Protein AF-A0AAN0JVR1-F1 (afdb_monomer)

Foldseek 3Di:
DCCVLVLADPVLVVVLVPFDPDPVRSVVSVVVRSVVSCVVPVCSQLSVLVVLCVDPVRVVVSVVSNVVCCVVPVPFDWDFDWDDPPPPDDDDDDDDPDDPDDPTDGDTDGPVCVVVVVVLVVVVVVVLVVLLVLCQVLQPDLVVLLVQLCVVPVVCVVQSVPDDGSNSVSVSLVVPDDSVDNVSSVSSCVVSVRDD

Organism: Amphimedon queenslandica (NCBI:txid400682)

Radius of gyration: 27.66 Å; Cα contacts (8 Å, |Δi|>4): 158; chains: 1; bounding box: 61×43×73 Å

Solvent-accessible surface area (backbone atoms only — not comparable to full-atom values): 11543 Å² total; per-residue (Å²): 105,55,55,83,69,65,39,40,56,71,72,57,50,53,50,31,70,70,34,62,91,50,70,69,55,28,50,51,52,45,49,53,48,46,50,55,36,25,75,77,35,64,71,34,49,52,53,48,15,56,56,32,44,75,35,84,94,33,28,68,57,11,49,50,52,36,52,54,44,43,77,75,57,68,84,48,64,61,45,71,45,80,50,77,80,80,75,87,64,96,70,96,69,95,74,70,103,80,69,81,77,74,85,65,55,71,48,73,40,54,47,75,50,51,57,54,55,50,50,51,52,54,50,51,53,52,50,52,52,53,50,51,49,30,47,55,69,65,54,68,60,63,69,58,54,51,48,52,50,32,71,75,40,61,81,46,45,68,67,54,68,74,37,88,51,60,67,53,46,45,52,53,54,58,73,72,45,54,99,88,42,50,62,68,60,51,52,52,35,60,77,66,67,48,61,134

pLDDT: mean 83.15, std 16.9, range [34.66, 98.12]

Structure (mmCIF, N/CA/C/O backbone):
data_AF-A0AAN0JVR1-F1
#
_entry.id   AF-A0AAN0JVR1-F1
#
loop_
_atom_site.group_PDB
_atom_site.id
_atom_site.type_symbol
_atom_site.label_atom_id
_atom_site.label_alt_id
_atom_site.label_comp_id
_atom_site.label_asym_id
_atom_site.label_entity_id
_atom_site.label_seq_id
_atom_site.pdbx_PDB_ins_code
_atom_site.Cartn_x
_atom_site.Cartn_y
_atom_site.Cartn_z
_atom_site.occupancy
_atom_site.B_iso_or_equiv
_atom_site.auth_seq_id
_atom_site.auth_comp_id
_atom_site.auth_asym_id
_atom_site.auth_atom_id
_atom_site.pdbx_PDB_model_num
ATOM 1 N N . MET A 1 1 ? 21.928 8.619 -35.017 1.00 77.12 1 MET A N 1
ATOM 2 C CA . MET A 1 1 ? 20.451 8.750 -34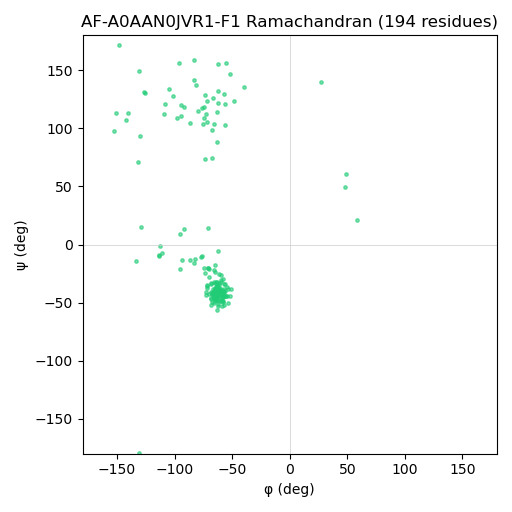.927 1.00 77.12 1 MET A CA 1
ATOM 3 C C . MET A 1 1 ? 19.983 8.933 -33.492 1.00 77.12 1 MET A C 1
ATOM 5 O O . MET A 1 1 ? 19.268 9.887 -33.259 1.00 77.12 1 MET A O 1
ATOM 9 N N . LEU A 1 2 ? 20.442 8.123 -32.531 1.00 81.50 2 LEU A N 1
ATOM 10 C CA . LEU A 1 2 ? 20.063 8.257 -31.112 1.00 81.50 2 LEU A CA 1
ATOM 11 C C . LEU A 1 2 ? 20.305 9.656 -30.520 1.00 81.50 2 LEU A C 1
ATOM 13 O O . LEU A 1 2 ? 19.419 10.202 -29.877 1.00 81.50 2 LEU A O 1
ATOM 17 N N . GLN A 1 3 ? 21.458 10.273 -30.798 1.00 79.62 3 GLN A N 1
ATOM 18 C CA . GLN A 1 3 ? 21.731 11.657 -30.382 1.00 79.62 3 GLN A CA 1
ATOM 19 C C . GLN A 1 3 ? 20.818 12.674 -31.088 1.00 79.62 3 GLN A C 1
ATOM 21 O O . GLN A 1 3 ? 20.311 13.603 -30.468 1.00 79.62 3 GLN A O 1
ATOM 26 N N . ARG A 1 4 ? 20.589 12.485 -32.395 1.00 79.94 4 ARG A N 1
ATOM 27 C CA . ARG A 1 4 ? 19.751 13.369 -33.224 1.00 79.94 4 ARG A CA 1
ATOM 28 C C . ARG A 1 4 ? 18.293 13.375 -32.764 1.00 79.94 4 ARG A C 1
ATOM 30 O O . ARG A 1 4 ? 17.644 14.404 -32.838 1.00 79.94 4 ARG A O 1
ATOM 37 N N . GLU A 1 5 ? 17.818 12.233 -32.289 1.00 80.31 5 GLU A N 1
ATOM 38 C CA . GLU A 1 5 ? 16.461 12.022 -31.775 1.00 80.31 5 GLU A CA 1
ATOM 39 C C . GLU A 1 5 ? 16.400 12.257 -30.251 1.00 80.31 5 GLU A C 1
ATOM 41 O O . GLU A 1 5 ? 15.441 11.875 -29.594 1.00 80.31 5 GLU A O 1
ATOM 46 N N . SER A 1 6 ? 17.447 12.858 -29.668 1.00 79.38 6 SER A N 1
ATOM 47 C CA . SER A 1 6 ? 17.539 13.222 -28.247 1.00 79.38 6 SER A CA 1
ATOM 48 C C . SER A 1 6 ? 17.398 12.063 -27.246 1.00 79.38 6 SER A C 1
ATOM 50 O O . SER A 1 6 ? 17.132 12.309 -26.074 1.00 79.38 6 SER A O 1
ATOM 52 N N . VAL A 1 7 ? 17.633 10.814 -27.671 1.00 77.38 7 VAL A N 1
ATOM 53 C CA . VAL A 1 7 ? 17.673 9.638 -26.778 1.00 77.38 7 VAL A CA 1
ATOM 54 C C . VAL A 1 7 ? 18.934 9.656 -25.911 1.00 77.38 7 VAL A C 1
ATOM 56 O O . VAL A 1 7 ? 18.890 9.269 -24.755 1.00 77.38 7 VAL A O 1
ATOM 59 N N . ILE A 1 8 ? 20.062 10.134 -26.446 1.00 82.69 8 ILE A N 1
ATOM 60 C CA . ILE A 1 8 ? 21.325 10.298 -25.706 1.00 82.69 8 ILE A CA 1
ATOM 61 C C . ILE A 1 8 ? 21.900 11.701 -25.939 1.00 82.69 8 ILE A C 1
ATOM 63 O O . ILE A 1 8 ? 21.708 12.290 -27.005 1.00 82.69 8 ILE A O 1
ATOM 67 N N . ARG A 1 9 ? 22.624 12.254 -24.958 1.00 80.25 9 ARG A N 1
ATOM 68 C CA . ARG A 1 9 ? 23.269 13.578 -25.073 1.00 80.25 9 ARG A CA 1
ATOM 69 C C . ARG A 1 9 ? 24.620 13.492 -25.791 1.00 80.25 9 ARG A C 1
ATOM 71 O O . ARG A 1 9 ? 25.263 12.449 -25.803 1.00 80.25 9 ARG A O 1
ATOM 78 N N . GLY A 1 10 ? 25.091 14.612 -26.345 1.00 75.31 10 GLY A N 1
ATOM 79 C CA . GLY A 1 10 ? 26.371 14.658 -27.072 1.00 75.31 10 GLY A CA 1
ATOM 80 C C . GLY A 1 10 ? 27.596 14.295 -26.230 1.00 75.31 10 GLY A C 1
ATOM 81 O O . GLY A 1 10 ? 28.500 13.637 -26.728 1.00 75.31 10 GLY A O 1
ATOM 82 N N . GLN A 1 11 ? 27.591 14.627 -24.938 1.00 74.12 11 GLN A N 1
ATOM 83 C CA . GLN A 1 11 ? 28.660 14.244 -24.011 1.00 74.12 11 GLN A CA 1
ATOM 84 C C . GLN A 1 11 ? 28.778 12.719 -23.852 1.00 74.12 11 GLN A C 1
ATOM 86 O O . GLN A 1 11 ? 29.876 12.186 -23.776 1.00 74.12 11 GLN A O 1
ATOM 91 N N . VAL A 1 12 ? 27.644 12.015 -23.878 1.00 75.94 12 VAL A N 1
ATOM 92 C CA . VAL A 1 12 ? 27.581 10.553 -23.783 1.00 75.94 12 VAL A CA 1
ATOM 93 C C . VAL A 1 12 ? 28.088 9.893 -25.065 1.00 75.94 12 VAL A C 1
ATOM 95 O O . VAL A 1 12 ? 28.748 8.860 -25.008 1.00 75.94 12 VAL A O 1
ATOM 98 N N . LEU A 1 13 ? 27.841 10.513 -26.223 1.00 76.44 13 LEU A N 1
ATOM 99 C CA . LEU A 1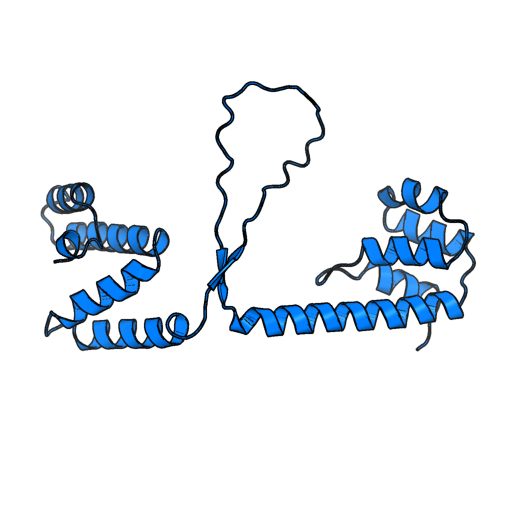 13 ? 28.403 10.049 -27.489 1.00 76.44 13 LEU A CA 1
ATOM 100 C C . LEU A 1 13 ? 29.937 10.130 -27.481 1.00 76.44 13 LEU A C 1
ATOM 102 O O . LEU A 1 13 ? 30.589 9.160 -27.853 1.00 76.44 13 LEU A O 1
ATOM 106 N N . ALA A 1 14 ? 30.503 11.227 -26.968 1.00 77.94 14 ALA A N 1
ATOM 107 C CA . ALA A 1 14 ? 31.951 11.366 -26.810 1.00 77.94 14 ALA A CA 1
ATOM 108 C C . ALA A 1 14 ? 32.536 10.303 -25.859 1.00 77.94 14 ALA A C 1
ATOM 110 O O . ALA A 1 14 ? 33.605 9.760 -26.126 1.00 77.94 14 ALA A O 1
ATOM 111 N N . SER A 1 15 ? 31.816 9.941 -24.788 1.00 77.19 15 SER A N 1
ATOM 112 C CA . SER A 1 15 ? 32.212 8.843 -23.893 1.00 77.19 15 SER A CA 1
ATOM 113 C C . SER A 1 15 ? 32.220 7.481 -24.593 1.00 77.19 15 SER A C 1
ATOM 115 O O . SER A 1 15 ? 33.162 6.717 -24.401 1.00 77.19 15 SER A O 1
ATOM 117 N N . VAL A 1 16 ? 31.225 7.195 -25.442 1.00 78.38 16 VAL A N 1
ATOM 118 C CA . VAL A 1 16 ? 31.178 5.965 -26.256 1.00 78.38 16 VAL A CA 1
ATOM 119 C C . VAL A 1 16 ? 32.331 5.923 -27.265 1.00 78.38 16 VAL A C 1
ATOM 121 O O . VAL A 1 16 ? 32.965 4.885 -27.417 1.00 78.38 16 VAL A O 1
ATOM 124 N N . GLU A 1 17 ? 32.634 7.043 -27.925 1.00 78.44 17 GLU A N 1
ATOM 125 C CA . GLU A 1 17 ? 33.732 7.147 -28.901 1.00 78.44 17 GLU A CA 1
ATOM 126 C C . GLU A 1 17 ? 35.117 7.032 -28.245 1.00 78.44 17 GLU A C 1
ATOM 128 O O . GLU A 1 17 ? 36.032 6.462 -28.837 1.00 78.44 17 GLU A O 1
ATOM 133 N N . SER A 1 18 ? 35.257 7.530 -27.011 1.00 78.75 18 SER A N 1
ATOM 134 C CA . SER A 1 18 ? 36.487 7.446 -26.208 1.00 78.75 18 SER A CA 1
ATOM 135 C C . SER A 1 18 ? 36.676 6.114 -25.476 1.00 78.75 18 SER A C 1
ATOM 137 O O . SER A 1 18 ? 37.760 5.849 -24.953 1.00 78.75 18 SER A O 1
ATOM 139 N N . ALA A 1 19 ? 35.634 5.276 -25.414 1.00 76.75 19 ALA A N 1
ATOM 140 C CA . ALA A 1 19 ? 35.748 3.935 -24.863 1.00 76.75 19 ALA A CA 1
ATOM 141 C C . ALA A 1 19 ? 36.729 3.111 -25.710 1.00 76.75 19 ALA A C 1
ATOM 143 O O . ALA A 1 19 ? 36.943 3.396 -26.889 1.00 76.75 19 ALA A O 1
ATOM 144 N N . SER A 1 20 ? 37.327 2.083 -25.095 1.00 74.31 20 SER A N 1
ATOM 145 C CA . SER A 1 20 ? 38.280 1.179 -25.752 1.00 74.31 20 SER A CA 1
ATOM 146 C C . SER A 1 20 ? 37.849 0.852 -27.193 1.00 74.31 20 SER A C 1
ATOM 148 O O . SER A 1 20 ? 36.672 0.545 -27.403 1.00 74.31 20 SER A O 1
ATOM 150 N N . PRO A 1 21 ? 38.768 0.866 -28.182 1.00 74.12 21 PRO A N 1
ATOM 151 C CA . PRO A 1 21 ? 38.439 0.723 -29.607 1.00 74.12 21 PRO A CA 1
ATOM 152 C C . PRO A 1 21 ? 37.790 -0.625 -29.959 1.00 74.12 21 PRO A C 1
ATOM 154 O O . PRO A 1 21 ? 37.369 -0.853 -31.092 1.00 74.12 21 PRO A O 1
ATOM 157 N N . SER A 1 22 ? 37.702 -1.542 -28.996 1.00 80.50 22 SER A N 1
ATOM 158 C CA . SER A 1 22 ? 36.931 -2.766 -29.120 1.00 80.50 22 SER A CA 1
ATOM 159 C C . SER A 1 22 ? 35.425 -2.473 -29.192 1.00 80.50 22 SER A C 1
ATOM 161 O O . SER A 1 22 ? 34.835 -1.906 -28.270 1.00 80.50 22 SER A O 1
ATOM 163 N N . VAL A 1 23 ? 34.783 -2.985 -30.240 1.00 77.75 23 VAL A N 1
ATOM 164 C CA . VAL A 1 23 ? 33.328 -2.905 -30.447 1.00 77.75 23 VAL A CA 1
ATOM 165 C C . VAL A 1 23 ? 32.490 -3.375 -29.237 1.00 77.75 23 VAL A C 1
ATOM 167 O O . VAL A 1 23 ? 31.470 -2.741 -28.969 1.00 77.75 23 VAL A O 1
ATOM 170 N N . PRO A 1 24 ? 32.858 -4.433 -28.479 1.00 83.56 24 PRO A N 1
ATOM 171 C CA . PRO A 1 24 ? 32.100 -4.850 -27.294 1.00 83.56 24 PRO A CA 1
ATOM 172 C C . PRO A 1 24 ? 31.999 -3.763 -26.214 1.00 83.56 24 PRO A C 1
ATOM 174 O O . PRO A 1 24 ? 30.893 -3.424 -25.804 1.00 83.56 24 PRO A O 1
ATOM 177 N N . ASN A 1 25 ? 33.120 -3.138 -25.845 1.00 79.94 25 ASN A N 1
ATOM 178 C CA . ASN A 1 25 ? 33.142 -2.098 -24.810 1.00 79.94 25 ASN A CA 1
ATOM 179 C C . ASN A 1 25 ? 32.320 -0.864 -25.215 1.00 79.94 25 ASN A C 1
ATOM 181 O O . ASN A 1 25 ? 31.578 -0.313 -24.407 1.00 79.94 25 ASN A O 1
ATOM 185 N N . GLN A 1 26 ? 32.379 -0.457 -26.487 1.00 83.94 26 GLN A N 1
ATOM 186 C CA . GLN A 1 26 ? 31.561 0.654 -26.989 1.00 83.94 26 GLN A CA 1
ATOM 187 C C . GLN A 1 26 ? 30.056 0.341 -26.928 1.00 83.94 26 GLN A C 1
ATOM 189 O O . GLN A 1 26 ? 29.251 1.223 -26.622 1.00 83.94 26 GLN A O 1
ATOM 194 N N . ARG A 1 27 ? 29.660 -0.914 -27.191 1.00 86.31 27 ARG A N 1
ATOM 195 C CA . ARG A 1 27 ? 28.258 -1.355 -27.091 1.00 86.31 27 ARG A CA 1
ATOM 196 C C . ARG A 1 27 ? 27.751 -1.335 -25.655 1.00 86.31 27 ARG A C 1
ATOM 198 O O . ARG A 1 27 ? 26.625 -0.900 -25.440 1.00 86.31 27 ARG A O 1
ATOM 205 N N . GLU A 1 28 ? 28.562 -1.779 -24.701 1.00 87.31 28 GLU A N 1
ATOM 206 C CA . GLU A 1 28 ? 28.200 -1.768 -23.280 1.00 87.31 28 GLU A CA 1
ATOM 207 C C . GLU A 1 28 ? 27.994 -0.341 -22.766 1.00 87.31 28 GLU A C 1
ATOM 209 O O . GLU A 1 28 ? 26.948 -0.043 -22.188 1.00 87.31 28 GLU A O 1
ATOM 214 N N . VAL A 1 29 ? 28.932 0.567 -23.063 1.00 87.56 29 VAL A N 1
ATOM 215 C CA . VAL A 1 29 ? 28.821 1.985 -22.678 1.00 87.56 29 VAL A CA 1
ATOM 216 C C . VAL A 1 29 ? 27.583 2.630 -23.308 1.00 87.56 29 VAL A C 1
ATOM 218 O O . VAL A 1 29 ? 26.856 3.364 -22.639 1.00 87.56 29 VAL A O 1
ATOM 221 N N . LEU A 1 30 ? 27.296 2.326 -24.578 1.00 88.94 30 LEU A N 1
ATOM 222 C CA . LEU A 1 30 ? 26.108 2.838 -25.261 1.00 88.94 30 LEU A CA 1
ATOM 223 C C . LEU A 1 30 ? 24.805 2.279 -24.669 1.00 88.94 30 LEU A C 1
ATOM 225 O O . LEU A 1 30 ? 23.836 3.023 -24.532 1.00 88.94 30 LEU A O 1
ATOM 229 N N . LEU A 1 31 ? 24.760 0.992 -24.319 1.00 89.38 31 LEU A N 1
ATOM 230 C CA . LEU A 1 31 ? 23.575 0.379 -23.719 1.00 89.38 31 LEU A CA 1
ATOM 231 C C . LEU A 1 31 ? 23.292 0.965 -22.333 1.00 89.38 31 LEU A C 1
ATOM 233 O O . LEU A 1 31 ? 22.156 1.352 -22.068 1.00 89.38 31 LEU A O 1
ATOM 237 N N . ALA A 1 32 ? 24.318 1.103 -21.490 1.00 88.88 32 ALA A N 1
ATOM 238 C CA . ALA A 1 32 ? 24.192 1.730 -20.175 1.00 88.88 32 ALA A CA 1
ATOM 239 C C . ALA A 1 32 ? 23.663 3.168 -20.287 1.00 88.88 32 ALA A C 1
ATOM 241 O O . ALA A 1 32 ? 22.735 3.559 -19.585 1.00 88.88 32 ALA A O 1
ATOM 242 N N . ALA A 1 33 ? 24.190 3.935 -21.241 1.00 89.06 33 ALA A N 1
ATOM 243 C CA . ALA A 1 33 ? 23.715 5.279 -21.541 1.00 89.06 33 ALA A CA 1
ATOM 244 C C . ALA A 1 33 ? 22.235 5.339 -21.951 1.00 89.06 33 ALA A C 1
ATOM 246 O O . ALA A 1 33 ? 21.512 6.244 -21.533 1.00 89.06 33 ALA A O 1
ATOM 247 N N . ILE A 1 34 ? 21.790 4.398 -22.788 1.00 89.44 34 ILE A N 1
ATOM 248 C CA . ILE A 1 34 ? 20.390 4.308 -23.218 1.00 89.44 34 ILE A CA 1
ATOM 249 C C . ILE A 1 34 ? 19.490 3.966 -22.025 1.00 89.44 34 ILE A C 1
ATOM 251 O O . ILE A 1 34 ? 18.439 4.586 -21.881 1.00 89.44 34 ILE A O 1
ATOM 255 N N . ILE A 1 35 ? 19.911 3.037 -21.160 1.00 87.62 35 ILE A N 1
ATOM 256 C CA . ILE A 1 35 ? 19.176 2.665 -19.941 1.00 87.62 35 ILE A CA 1
ATOM 257 C C . ILE A 1 35 ? 18.987 3.891 -19.046 1.00 87.62 35 ILE A C 1
ATOM 259 O O . ILE A 1 35 ? 17.848 4.256 -18.767 1.00 87.62 35 ILE A O 1
ATOM 263 N N . VAL A 1 36 ? 20.070 4.602 -18.715 1.00 87.56 36 VAL A N 1
ATOM 264 C CA . VAL A 1 36 ? 20.016 5.814 -17.877 1.00 87.56 36 VAL A CA 1
ATOM 265 C C . VAL A 1 36 ? 19.082 6.876 -18.471 1.00 87.56 36 VAL A C 1
ATOM 267 O O . VAL A 1 36 ? 18.311 7.521 -17.756 1.00 87.56 36 VAL A O 1
ATOM 270 N N . ALA A 1 37 ? 19.115 7.067 -19.794 1.00 86.81 37 ALA A N 1
ATOM 271 C CA . ALA A 1 37 ? 18.250 8.038 -20.463 1.00 86.81 37 ALA A CA 1
ATOM 272 C C . ALA A 1 37 ? 16.761 7.650 -20.440 1.00 86.81 37 ALA A C 1
ATOM 274 O O . ALA A 1 37 ? 15.899 8.531 -20.374 1.00 86.81 37 ALA A O 1
ATOM 275 N N . ILE A 1 38 ? 16.456 6.350 -20.497 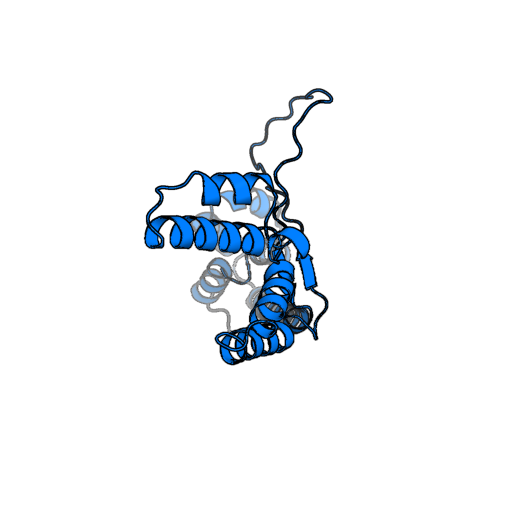1.00 87.12 38 ILE A N 1
ATOM 276 C CA . ILE A 1 38 ? 15.091 5.823 -20.387 1.00 87.12 38 ILE A CA 1
ATOM 277 C C . ILE A 1 38 ? 14.591 5.922 -18.945 1.00 87.12 38 ILE A C 1
ATOM 279 O O . ILE A 1 38 ? 13.468 6.370 -18.738 1.00 87.12 38 ILE A O 1
ATOM 283 N N . GLU A 1 39 ? 15.421 5.573 -17.961 1.00 82.12 39 GLU A N 1
ATOM 284 C CA . GLU A 1 39 ? 15.096 5.716 -16.535 1.00 82.12 39 GLU A CA 1
ATOM 285 C C . GLU A 1 39 ? 14.789 7.174 -16.178 1.00 82.12 39 GLU A C 1
ATOM 287 O O . GLU A 1 39 ? 13.796 7.455 -15.514 1.00 82.12 39 GLU A O 1
ATOM 292 N N . SER A 1 40 ? 15.580 8.120 -16.696 1.00 82.25 40 SER A N 1
ATOM 293 C CA . SER A 1 40 ? 15.353 9.553 -16.454 1.00 82.25 40 SER A CA 1
ATOM 294 C C . SER A 1 40 ? 14.108 10.100 -17.161 1.00 82.25 40 SER A C 1
ATOM 296 O O . SER A 1 40 ? 13.541 11.109 -16.749 1.00 82.25 40 SER A O 1
ATOM 298 N N . LYS A 1 41 ? 13.720 9.503 -18.293 1.00 83.00 41 LYS A N 1
ATOM 299 C CA . LYS A 1 41 ? 12.577 9.940 -19.098 1.00 83.00 41 LYS A CA 1
ATOM 300 C C . LYS A 1 41 ? 12.014 8.752 -19.862 1.00 83.00 41 LYS A C 1
ATOM 302 O O . LYS A 1 41 ? 12.477 8.434 -20.958 1.00 83.00 41 LYS A O 1
ATOM 307 N N . TYR A 1 42 ? 10.958 8.149 -19.325 1.00 83.44 42 TYR A N 1
ATOM 308 C CA . TYR A 1 42 ? 10.381 6.921 -19.879 1.00 83.44 42 TYR A CA 1
ATOM 309 C C . TYR A 1 42 ? 9.926 7.057 -21.345 1.00 83.44 42 TYR A C 1
ATOM 311 O O . TYR A 1 42 ? 10.005 6.095 -22.104 1.00 83.44 42 TYR A O 1
ATOM 319 N N . SER A 1 43 ? 9.518 8.252 -21.800 1.00 84.56 43 SER A N 1
ATOM 320 C CA . SER A 1 43 ? 9.174 8.503 -23.214 1.00 84.56 43 SER A CA 1
ATOM 321 C C . SER A 1 43 ? 10.353 8.366 -24.182 1.00 84.56 43 SER A C 1
ATOM 323 O O . SER A 1 43 ? 10.145 8.129 -25.373 1.00 84.56 43 SER A O 1
ATOM 325 N N . SER A 1 44 ? 11.594 8.396 -23.689 1.00 89.31 44 SER A N 1
ATOM 326 C CA . SER A 1 44 ? 12.782 8.068 -24.483 1.00 89.31 44 SER A CA 1
ATOM 327 C C . SER A 1 44 ? 12.762 6.624 -24.996 1.00 89.31 44 SER A C 1
ATOM 329 O O . SER A 1 44 ? 13.352 6.359 -26.043 1.00 89.31 44 SER A O 1
ATOM 331 N N . LEU A 1 45 ? 12.059 5.700 -24.322 1.00 91.56 45 LEU A N 1
ATOM 332 C CA . LEU A 1 45 ? 11.905 4.314 -24.778 1.00 91.56 45 LEU A CA 1
ATOM 333 C C . LEU A 1 45 ? 11.111 4.234 -26.089 1.00 91.56 45 LEU A C 1
ATOM 335 O O . LEU A 1 45 ? 11.490 3.486 -26.990 1.00 91.56 45 LEU A O 1
ATOM 339 N N . GLN A 1 46 ? 10.064 5.051 -26.238 1.00 89.94 46 GLN A N 1
ATOM 340 C CA . GLN A 1 46 ? 9.280 5.121 -27.474 1.00 89.94 46 GLN A CA 1
ATOM 341 C C . GLN A 1 46 ? 10.118 5.682 -28.629 1.00 89.94 46 GLN A C 1
ATOM 343 O O . GLN A 1 46 ? 10.139 5.125 -29.730 1.00 89.94 46 GLN A O 1
ATOM 348 N N . THR A 1 47 ? 10.878 6.749 -28.367 1.00 91.12 47 THR A N 1
ATOM 349 C CA . THR A 1 47 ? 11.805 7.320 -29.351 1.00 91.12 47 THR A CA 1
ATOM 350 C C . THR A 1 47 ? 12.893 6.318 -29.736 1.00 91.12 47 THR A C 1
ATOM 352 O O . THR A 1 47 ? 13.203 6.165 -30.918 1.00 91.12 47 THR A O 1
ATOM 355 N N . PHE A 1 48 ? 13.437 5.577 -28.768 1.00 93.44 48 PHE A N 1
ATOM 356 C CA . PHE A 1 48 ? 14.404 4.511 -29.017 1.00 93.44 48 PHE A CA 1
ATOM 357 C C . PHE A 1 48 ? 13.819 3.405 -29.905 1.00 93.44 48 PHE A C 1
ATOM 359 O O . PHE A 1 48 ? 14.447 3.019 -30.893 1.00 93.44 48 PHE A O 1
ATOM 366 N N . ALA A 1 49 ? 12.595 2.955 -29.621 1.00 93.88 49 ALA A N 1
ATOM 367 C CA . ALA A 1 49 ? 11.885 1.970 -30.434 1.00 93.88 49 ALA A CA 1
ATOM 368 C C . ALA A 1 49 ? 11.687 2.452 -31.882 1.00 93.88 49 ALA A C 1
ATOM 370 O O . ALA A 1 49 ? 12.002 1.726 -32.826 1.00 93.88 49 ALA A O 1
ATOM 371 N N . SER A 1 50 ? 11.274 3.712 -32.061 1.00 92.38 50 SER A N 1
ATOM 372 C CA . SER A 1 50 ? 11.150 4.353 -33.378 1.00 92.38 50 SER A CA 1
ATOM 373 C C . SER A 1 50 ? 12.485 4.396 -34.129 1.00 92.38 50 SER A C 1
ATOM 375 O O . SER A 1 50 ? 12.542 4.105 -35.325 1.00 92.38 50 SER A O 1
ATOM 377 N N . VAL A 1 51 ? 13.592 4.682 -33.434 1.00 93.81 51 VAL A N 1
ATOM 378 C CA . VAL A 1 51 ? 14.935 4.619 -34.029 1.00 93.81 51 VAL A CA 1
ATOM 379 C C . VAL A 1 51 ? 15.281 3.199 -34.464 1.00 93.81 51 VAL A C 1
ATOM 381 O O . VAL A 1 51 ? 15.761 3.032 -35.584 1.00 93.81 51 VAL A O 1
ATOM 384 N N . LEU A 1 52 ? 15.020 2.178 -33.640 1.00 94.50 52 LEU A N 1
ATOM 385 C CA . LEU A 1 52 ? 15.265 0.776 -34.003 1.00 94.50 52 LEU A CA 1
ATOM 386 C C . LEU A 1 52 ? 14.473 0.356 -35.248 1.00 94.50 52 LEU A C 1
ATOM 388 O O . LEU A 1 52 ? 15.026 -0.326 -36.110 1.00 94.50 52 LEU A O 1
ATOM 392 N N . CYS A 1 53 ? 13.228 0.820 -35.390 1.00 93.94 53 CYS A N 1
ATOM 393 C CA . CYS A 1 53 ? 12.393 0.562 -36.567 1.00 93.94 53 CYS A CA 1
ATOM 394 C C . CYS A 1 53 ? 12.998 1.081 -37.880 1.00 93.94 53 CYS A C 1
ATOM 396 O O . CYS A 1 53 ? 12.729 0.516 -38.939 1.00 93.94 53 CYS A O 1
ATOM 398 N N . LYS A 1 54 ? 13.851 2.113 -37.830 1.00 93.44 54 LYS A N 1
ATOM 399 C CA . LYS A 1 54 ? 14.527 2.671 -39.015 1.00 93.44 54 LYS A CA 1
ATOM 400 C C . LYS A 1 54 ? 15.691 1.798 -39.514 1.00 93.44 54 LYS A C 1
ATOM 402 O O . LYS A 1 54 ? 16.193 2.039 -40.609 1.00 93.44 54 LYS A O 1
ATOM 407 N N . PHE A 1 55 ? 16.110 0.779 -38.756 1.00 91.88 55 PHE A N 1
ATOM 408 C CA . PHE A 1 55 ? 17.161 -0.164 -39.152 1.00 91.88 55 PHE A CA 1
ATOM 409 C C . PHE A 1 55 ? 16.564 -1.537 -39.475 1.00 91.88 55 PHE A C 1
ATOM 411 O O . PHE A 1 55 ? 15.995 -2.195 -38.608 1.00 91.88 55 PHE A O 1
ATOM 418 N N . THR A 1 56 ? 16.758 -2.025 -40.704 1.00 91.12 56 THR A N 1
ATOM 419 C CA . THR A 1 56 ? 16.152 -3.277 -41.203 1.00 91.12 56 THR A CA 1
ATOM 420 C C . THR A 1 56 ? 16.438 -4.494 -40.316 1.00 91.12 56 THR A C 1
ATOM 422 O O . THR A 1 56 ? 15.554 -5.319 -40.109 1.00 91.12 56 THR A O 1
ATOM 425 N N . GLY A 1 57 ? 17.640 -4.589 -39.737 1.00 93.62 57 GLY A N 1
ATOM 426 C CA . GLY A 1 57 ? 18.002 -5.677 -38.817 1.00 93.62 57 GLY A CA 1
ATOM 427 C C . GLY A 1 57 ? 17.296 -5.618 -37.457 1.00 93.62 57 GLY A C 1
ATOM 428 O O . GLY A 1 57 ? 17.162 -6.641 -36.794 1.00 93.62 57 GLY A O 1
ATOM 429 N N . ASN A 1 58 ? 16.797 -4.444 -37.065 1.00 93.25 58 ASN A N 1
ATOM 430 C CA . ASN A 1 58 ? 16.211 -4.190 -35.749 1.00 93.25 58 ASN A CA 1
ATOM 431 C C . ASN A 1 58 ? 14.705 -3.913 -35.804 1.00 93.25 58 ASN A C 1
ATOM 433 O O . ASN A 1 58 ? 14.084 -3.750 -34.756 1.00 93.25 58 ASN A O 1
ATOM 437 N N . VAL A 1 59 ? 14.098 -3.895 -36.995 1.00 94.44 59 VAL A N 1
ATOM 438 C CA . VAL A 1 59 ? 12.692 -3.511 -37.180 1.00 94.44 59 VAL A CA 1
ATOM 439 C C . VAL A 1 59 ? 11.731 -4.340 -36.331 1.00 94.44 59 VAL A C 1
ATOM 441 O O . VAL A 1 59 ? 10.816 -3.791 -35.722 1.00 94.44 59 VAL A O 1
ATOM 444 N N . LYS A 1 60 ? 11.973 -5.653 -36.212 1.00 96.25 60 LYS A N 1
ATOM 445 C CA . LYS A 1 60 ? 11.156 -6.542 -35.373 1.00 96.25 60 LYS A CA 1
ATOM 446 C C . LYS A 1 60 ? 11.252 -6.159 -33.896 1.00 96.25 60 LYS A C 1
ATOM 448 O O . LYS A 1 60 ? 10.223 -6.074 -33.236 1.00 96.25 60 LYS A O 1
ATOM 453 N N . LEU A 1 61 ? 12.464 -5.894 -33.405 1.00 95.56 61 LEU A N 1
ATOM 454 C CA . LEU A 1 61 ? 12.702 -5.492 -32.019 1.00 95.56 61 LEU A CA 1
ATOM 455 C C . LEU A 1 61 ? 12.066 -4.129 -31.725 1.00 95.56 61 LEU A C 1
ATOM 457 O O . LEU A 1 61 ? 11.320 -4.008 -30.760 1.00 95.56 61 LEU A O 1
ATOM 461 N N . GLY A 1 62 ? 12.292 -3.138 -32.593 1.00 95.38 62 GLY A N 1
ATOM 462 C CA . GLY A 1 62 ? 11.672 -1.818 -32.473 1.00 95.38 62 GLY A CA 1
ATOM 463 C C . GLY A 1 62 ? 10.144 -1.897 -32.453 1.00 95.38 62 GLY A C 1
ATOM 464 O O . GLY A 1 62 ? 9.518 -1.316 -31.576 1.00 95.38 62 GLY A O 1
ATOM 465 N N . THR A 1 63 ? 9.546 -2.701 -33.340 1.00 95.12 63 THR A N 1
ATOM 466 C CA . THR A 1 63 ? 8.083 -2.883 -33.403 1.00 95.12 63 THR A CA 1
ATOM 467 C C . THR A 1 63 ? 7.535 -3.538 -32.136 1.00 95.12 63 THR A C 1
ATOM 469 O O . THR A 1 63 ? 6.450 -3.184 -31.680 1.00 95.12 63 THR A O 1
ATOM 472 N N . VAL A 1 64 ? 8.258 -4.510 -31.565 1.00 96.88 64 VAL A N 1
ATOM 473 C CA . VAL A 1 64 ? 7.850 -5.155 -30.309 1.00 96.88 64 VAL A CA 1
ATOM 474 C C . VAL A 1 64 ? 7.888 -4.165 -29.153 1.00 96.88 64 VAL A C 1
ATOM 476 O O . VAL A 1 64 ? 6.871 -3.996 -28.490 1.00 96.88 64 VAL A O 1
ATOM 479 N N . ILE A 1 65 ? 9.002 -3.448 -28.984 1.00 93.62 65 ILE A N 1
ATOM 480 C CA . ILE A 1 65 ? 9.140 -2.438 -27.927 1.00 93.62 65 ILE A CA 1
ATOM 481 C C . ILE A 1 65 ? 8.072 -1.350 -28.077 1.00 93.62 65 ILE A C 1
ATOM 483 O O . ILE A 1 65 ? 7.476 -0.948 -27.086 1.00 93.62 65 ILE A O 1
ATOM 487 N N . GLN A 1 66 ? 7.804 -0.889 -29.302 1.00 91.31 66 GLN A N 1
ATOM 488 C CA . GLN A 1 66 ? 6.807 0.149 -29.551 1.00 91.31 66 GLN A CA 1
ATOM 489 C C . GLN A 1 66 ? 5.392 -0.313 -29.193 1.00 91.31 66 GLN A C 1
ATOM 491 O O . GLN A 1 66 ? 4.690 0.400 -28.489 1.00 91.31 66 GLN A O 1
ATOM 496 N N . ARG A 1 67 ? 4.991 -1.526 -29.595 1.00 91.69 67 ARG A N 1
ATOM 497 C CA . ARG A 1 67 ? 3.679 -2.084 -29.233 1.00 91.69 67 ARG A CA 1
ATOM 498 C C . ARG A 1 67 ? 3.513 -2.215 -27.723 1.00 91.69 67 ARG A C 1
ATOM 500 O O . ARG A 1 67 ? 2.452 -1.886 -27.195 1.00 91.69 67 ARG A O 1
ATOM 507 N N . ASP A 1 68 ? 4.540 -2.721 -27.047 1.00 90.06 68 ASP A N 1
ATOM 508 C CA . ASP A 1 68 ? 4.501 -2.928 -25.603 1.00 90.06 68 ASP A CA 1
ATOM 509 C C . ASP A 1 68 ? 4.468 -1.579 -24.883 1.00 90.06 68 ASP A C 1
ATOM 511 O O . ASP A 1 68 ? 3.672 -1.396 -23.966 1.00 90.06 68 ASP A O 1
ATOM 515 N N . TYR A 1 69 ? 5.251 -0.603 -25.352 1.00 87.62 69 TYR A N 1
ATOM 516 C CA . TYR A 1 69 ? 5.178 0.769 -24.867 1.00 87.62 69 TYR A CA 1
ATOM 517 C C . TYR A 1 69 ? 3.767 1.335 -25.042 1.00 87.62 69 TYR A C 1
ATOM 519 O O . TYR A 1 69 ? 3.164 1.788 -24.076 1.00 87.62 69 TYR A O 1
ATOM 527 N N . ASP A 1 70 ? 3.190 1.250 -26.238 1.00 85.25 70 ASP A N 1
ATOM 528 C CA . ASP A 1 70 ? 1.886 1.852 -26.504 1.00 85.25 70 ASP A CA 1
ATOM 529 C C . ASP A 1 70 ? 0.769 1.176 -25.683 1.00 85.25 70 ASP A C 1
ATOM 531 O O . ASP A 1 70 ? -0.085 1.845 -25.102 1.00 85.25 70 ASP A O 1
ATOM 535 N N . THR A 1 71 ? 0.830 -0.149 -25.519 1.00 82.62 71 THR A N 1
ATOM 536 C CA . THR A 1 71 ? -0.095 -0.909 -24.655 1.00 82.62 71 THR A CA 1
ATOM 537 C C . THR A 1 71 ? -0.006 -0.473 -23.190 1.00 82.62 71 THR A C 1
ATOM 539 O O . THR A 1 71 ? -1.000 -0.486 -22.466 1.00 82.62 71 THR A O 1
ATOM 542 N N . GLN A 1 72 ? 1.191 -0.108 -22.73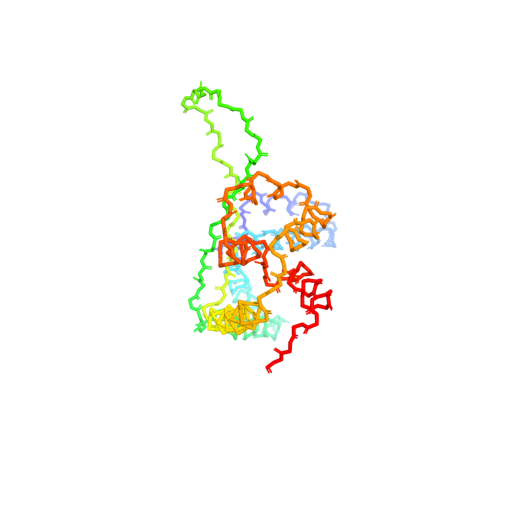2 1.00 77.19 72 GLN A N 1
ATOM 543 C CA . GLN A 1 72 ? 1.461 0.207 -21.332 1.00 77.19 72 GLN A CA 1
ATOM 544 C C . GLN A 1 72 ? 1.370 1.716 -21.026 1.00 77.19 72 GLN A C 1
ATOM 546 O O . GLN A 1 72 ? 1.190 2.079 -19.862 1.00 77.19 72 GLN A O 1
ATOM 551 N N . PHE A 1 73 ? 1.499 2.595 -22.023 1.00 73.88 73 PHE A N 1
ATOM 552 C CA . PHE A 1 73 ? 1.656 4.041 -21.819 1.00 73.88 73 PHE A CA 1
ATOM 553 C C . PHE A 1 73 ? 0.759 4.926 -22.710 1.00 73.88 73 PHE A C 1
ATOM 555 O O . PHE A 1 73 ? 0.623 6.103 -22.393 1.00 73.88 73 PHE A O 1
ATOM 562 N N . SER A 1 74 ? 0.124 4.432 -23.786 1.00 67.31 74 SER A N 1
ATOM 563 C CA . SER A 1 74 ? -0.636 5.299 -24.718 1.00 67.31 74 SER A CA 1
ATOM 564 C C . SER A 1 74 ? -2.095 5.571 -24.343 1.00 67.31 74 SER A C 1
ATOM 566 O O . SER A 1 74 ? -2.704 6.449 -24.949 1.00 67.31 74 SER A O 1
ATOM 568 N N . THR A 1 75 ? -2.682 4.842 -23.391 1.00 59.88 75 THR A N 1
ATOM 569 C CA . THR A 1 75 ? -4.139 4.894 -23.140 1.00 59.88 75 THR A CA 1
ATOM 570 C C . THR A 1 75 ? -4.561 5.491 -21.801 1.00 59.88 75 THR A C 1
ATOM 572 O O . THR A 1 75 ? -5.748 5.741 -21.621 1.00 59.88 75 THR A O 1
ATOM 575 N N . ASP A 1 76 ? -3.637 5.751 -20.876 1.00 58.94 76 ASP A N 1
ATOM 576 C CA . ASP A 1 76 ? -3.963 6.305 -19.559 1.00 58.94 76 ASP A CA 1
ATOM 577 C C . ASP A 1 76 ? -3.138 7.554 -19.270 1.00 58.94 76 ASP A C 1
ATOM 579 O O . ASP A 1 76 ? -1.914 7.542 -19.383 1.00 58.94 76 ASP A O 1
ATOM 583 N N . GLU A 1 77 ? -3.809 8.617 -18.826 1.00 68.81 77 GLU A N 1
ATOM 584 C CA . GLU A 1 77 ? -3.138 9.719 -18.143 1.00 68.81 77 GLU A CA 1
ATOM 585 C C . GLU A 1 77 ? -2.392 9.152 -16.925 1.00 68.81 77 GLU A C 1
ATOM 587 O O . GLU A 1 77 ? -2.951 8.393 -16.128 1.00 68.81 77 GLU A O 1
ATOM 592 N N . PHE A 1 78 ? -1.116 9.489 -16.785 1.00 66.81 78 PHE A N 1
ATOM 593 C CA . PHE A 1 78 ? -0.384 9.224 -15.555 1.00 66.81 78 PHE A CA 1
ATOM 594 C C . PHE A 1 78 ? -0.711 10.329 -14.555 1.00 66.81 78 PHE A C 1
ATOM 596 O O . PHE A 1 78 ? -0.771 11.504 -14.917 1.00 66.81 78 PHE A O 1
ATOM 603 N N . VAL A 1 79 ? -0.941 9.949 -13.303 1.00 64.12 79 VAL A N 1
ATOM 604 C CA . VAL A 1 79 ? -0.962 10.891 -12.187 1.00 64.12 79 VAL A CA 1
ATOM 605 C C . VAL A 1 79 ? 0.433 10.869 -11.582 1.00 64.12 79 VAL A C 1
ATOM 607 O O . VAL A 1 79 ? 0.894 9.811 -11.150 1.00 64.12 79 VAL A O 1
ATOM 610 N N . ASN A 1 80 ? 1.101 12.020 -11.580 1.00 63.44 80 ASN A N 1
ATOM 611 C CA . ASN A 1 80 ? 2.335 12.201 -10.830 1.00 63.44 80 ASN A CA 1
ATOM 612 C C . ASN A 1 80 ? 1.953 12.361 -9.360 1.00 63.44 80 ASN A C 1
ATOM 614 O O . ASN A 1 80 ? 1.210 13.280 -9.012 1.00 63.44 80 ASN A O 1
ATOM 618 N N . ILE A 1 81 ? 2.407 11.435 -8.520 1.00 62.25 81 ILE A N 1
ATOM 619 C CA . ILE A 1 81 ? 2.271 11.568 -7.072 1.00 62.25 81 ILE A CA 1
ATOM 620 C C . ILE A 1 81 ? 3.535 12.251 -6.572 1.00 62.25 81 ILE A C 1
ATOM 622 O O . ILE A 1 81 ? 4.632 11.725 -6.756 1.00 62.25 81 ILE A O 1
ATOM 626 N N . GLU A 1 82 ? 3.359 13.423 -5.973 1.00 61.88 82 GLU A N 1
ATOM 627 C CA . GLU A 1 82 ? 4.411 14.126 -5.254 1.00 61.88 82 GLU A CA 1
ATOM 628 C C . GLU A 1 82 ? 4.532 13.491 -3.866 1.00 61.88 82 GLU A C 1
ATOM 630 O O . GLU A 1 82 ? 3.572 13.495 -3.094 1.00 61.88 82 GLU A O 1
ATOM 635 N N . MET A 1 83 ? 5.670 12.858 -3.582 1.00 58.91 83 MET A N 1
ATOM 636 C CA . MET A 1 83 ? 5.977 12.390 -2.234 1.00 58.91 83 MET A CA 1
ATOM 637 C C . MET A 1 83 ? 6.808 13.466 -1.547 1.00 58.91 83 MET A C 1
ATOM 639 O O . MET A 1 83 ? 7.960 13.683 -1.920 1.00 58.91 83 MET A O 1
ATOM 643 N N . GLU A 1 84 ? 6.219 14.127 -0.557 1.00 58.25 84 GLU A N 1
ATOM 644 C CA . GLU A 1 84 ? 6.984 14.896 0.417 1.00 58.25 84 GLU A CA 1
ATOM 645 C C . GLU A 1 84 ? 7.709 13.888 1.316 1.00 58.25 84 GLU A C 1
ATOM 647 O O . GLU A 1 84 ? 7.081 12.998 1.897 1.00 58.25 84 GLU A O 1
ATOM 652 N N . GLU A 1 85 ? 9.038 13.971 1.407 1.00 51.59 85 GLU A N 1
ATOM 653 C CA . GLU A 1 85 ? 9.749 13.277 2.477 1.00 51.59 85 GLU A CA 1
ATOM 654 C C . GLU A 1 85 ? 9.324 13.932 3.792 1.00 51.59 85 GLU A C 1
ATOM 656 O O . GLU A 1 85 ? 9.779 15.028 4.127 1.00 51.59 85 GLU A O 1
ATOM 661 N N . ASP A 1 86 ? 8.456 13.262 4.550 1.00 45.94 86 ASP A N 1
ATOM 662 C CA . ASP A 1 86 ? 8.211 13.607 5.944 1.00 45.94 86 ASP A CA 1
ATOM 663 C C . ASP A 1 86 ? 9.524 13.402 6.714 1.00 45.94 86 ASP A C 1
ATOM 665 O O . ASP A 1 86 ? 9.802 12.342 7.279 1.00 45.94 86 ASP A O 1
ATOM 669 N N . SER A 1 87 ? 10.361 14.441 6.748 1.00 46.16 87 SER A N 1
ATOM 670 C CA . SER A 1 87 ? 11.440 14.576 7.718 1.00 46.16 87 SER A CA 1
ATOM 671 C C . SER A 1 87 ? 10.800 14.786 9.087 1.00 46.16 87 SER A C 1
ATOM 673 O O . SER A 1 87 ? 10.772 15.892 9.629 1.00 46.16 87 SER A O 1
ATOM 675 N N . SER A 1 88 ? 10.258 13.710 9.655 1.00 46.91 88 SER A N 1
ATOM 676 C CA . SER A 1 88 ? 9.775 13.670 11.027 1.00 46.91 88 SER A CA 1
ATOM 677 C C . SER A 1 88 ? 10.977 13.638 11.975 1.00 46.91 88 SER A C 1
ATOM 679 O O . SER A 1 88 ? 11.337 12.629 12.574 1.00 46.91 88 SER A O 1
ATOM 681 N N . THR A 1 89 ? 11.634 14.785 12.091 1.00 40.09 89 THR A N 1
ATOM 682 C CA . THR A 1 89 ? 12.511 15.134 13.204 1.00 40.09 89 THR A CA 1
ATOM 683 C C . THR A 1 89 ? 12.069 16.505 13.669 1.00 40.09 89 THR A C 1
ATOM 685 O O . THR A 1 89 ? 12.475 17.541 13.146 1.00 40.09 89 THR A O 1
ATOM 688 N N . GLY A 1 90 ? 11.179 16.506 14.660 1.00 42.47 90 GLY A N 1
ATOM 689 C CA . GLY A 1 90 ? 10.757 17.715 15.344 1.00 42.47 90 GLY A CA 1
ATOM 690 C C . GLY A 1 90 ? 11.963 18.446 15.923 1.00 42.47 90 GLY A C 1
ATOM 691 O O . GLY A 1 90 ? 12.494 18.065 16.958 1.00 42.47 90 GLY A O 1
ATOM 692 N N . THR A 1 91 ? 12.401 19.513 15.264 1.00 35.38 91 THR A N 1
ATOM 693 C CA . THR A 1 91 ? 13.077 20.634 15.920 1.00 35.38 91 THR A CA 1
ATOM 694 C C . THR A 1 91 ? 12.800 21.895 15.116 1.00 35.38 91 THR A C 1
ATOM 696 O O . THR A 1 91 ? 13.232 22.036 13.977 1.00 35.38 91 THR A O 1
ATOM 699 N N . VAL A 1 92 ? 12.045 22.818 15.708 1.00 41.66 92 VAL A N 1
ATOM 700 C CA . VAL A 1 92 ? 11.795 24.137 15.128 1.00 41.66 92 VAL A CA 1
ATOM 701 C C . VAL A 1 92 ? 13.087 24.948 15.231 1.00 41.66 92 VAL A C 1
ATOM 703 O O . VAL A 1 92 ? 13.442 25.416 16.311 1.00 41.66 92 VAL A O 1
ATOM 706 N N . THR A 1 93 ? 13.789 25.136 14.117 1.00 34.66 93 THR A N 1
ATOM 707 C CA . THR A 1 93 ? 14.796 26.195 13.962 1.00 34.66 93 THR A CA 1
ATOM 708 C C . THR A 1 93 ? 14.475 27.028 12.719 1.00 34.66 93 THR A C 1
ATOM 710 O O . THR A 1 93 ? 14.234 26.471 11.646 1.00 34.66 93 THR A O 1
ATOM 713 N N . PRO A 1 94 ? 14.444 28.371 12.821 1.00 43.06 94 PRO A N 1
ATOM 714 C CA . PRO A 1 94 ? 14.135 29.227 11.684 1.00 43.06 94 PRO A CA 1
ATOM 715 C C . PRO A 1 94 ? 15.355 29.277 10.761 1.00 43.06 94 PRO A C 1
ATOM 717 O O . PRO A 1 94 ? 16.347 29.938 11.065 1.00 43.06 94 PRO A O 1
ATOM 720 N N . SER A 1 95 ? 15.298 28.555 9.643 1.00 36.03 95 SER A N 1
ATOM 721 C CA . SER A 1 95 ? 16.418 28.456 8.706 1.00 36.03 95 SER A CA 1
ATOM 722 C C . SER A 1 95 ? 16.136 29.203 7.401 1.00 36.03 95 SER A C 1
ATOM 724 O O . SER A 1 95 ? 15.259 28.831 6.636 1.00 36.03 95 SER A O 1
ATOM 726 N N . SER A 1 96 ? 16.902 30.285 7.228 1.00 39.59 96 SER A N 1
ATOM 727 C CA . SER A 1 96 ? 17.575 30.826 6.029 1.00 39.59 96 SER A CA 1
ATOM 728 C C . SER A 1 96 ? 17.013 30.555 4.605 1.00 39.59 96 SER A C 1
ATOM 730 O O . SER A 1 96 ? 16.719 29.407 4.285 1.00 39.59 96 SER A O 1
ATOM 732 N N . PRO A 1 97 ? 17.017 31.538 3.665 1.00 45.12 97 PRO A N 1
ATOM 733 C CA . PRO A 1 97 ? 16.383 31.442 2.331 1.00 45.12 97 PRO A CA 1
ATOM 734 C C . PRO A 1 97 ? 17.056 30.511 1.299 1.00 45.12 97 PRO A C 1
ATOM 736 O O . PRO A 1 97 ? 16.776 30.611 0.104 1.00 45.12 97 PRO A O 1
ATOM 739 N N . HIS A 1 98 ? 17.967 29.634 1.713 1.00 41.03 98 HIS A N 1
ATOM 740 C CA . HIS A 1 98 ? 18.715 28.753 0.816 1.00 41.03 98 HIS A CA 1
ATOM 741 C C . HIS A 1 98 ? 18.694 27.320 1.343 1.00 41.03 98 HIS A C 1
ATOM 743 O O . HIS A 1 98 ? 19.697 26.808 1.835 1.00 41.03 98 HIS A O 1
ATOM 749 N N . THR A 1 99 ? 17.536 26.674 1.257 1.00 37.97 99 THR A N 1
ATOM 750 C CA . THR A 1 99 ? 17.413 25.224 1.430 1.00 37.97 99 THR A CA 1
ATOM 751 C C . THR A 1 99 ? 17.289 24.593 0.039 1.00 37.97 99 THR A C 1
ATOM 753 O O . THR A 1 99 ? 16.465 25.059 -0.750 1.00 37.97 99 THR A O 1
ATOM 756 N N . PRO A 1 100 ? 18.101 23.580 -0.318 1.00 43.28 100 PRO A N 1
ATOM 757 C CA . PRO A 1 100 ? 17.855 22.787 -1.515 1.00 43.28 100 PRO A CA 1
ATOM 758 C C . PRO A 1 100 ? 16.509 22.086 -1.332 1.00 43.28 100 PRO A C 1
ATOM 760 O O . PRO A 1 100 ? 16.331 21.370 -0.349 1.00 43.28 100 PRO A O 1
ATOM 763 N N . THR A 1 101 ? 15.564 22.322 -2.241 1.00 45.69 101 THR A N 1
ATOM 764 C CA . THR A 1 101 ? 14.325 21.545 -2.336 1.00 45.69 101 THR A CA 1
ATOM 765 C C . THR A 1 101 ? 14.694 20.062 -2.314 1.00 45.69 101 THR A C 1
ATOM 767 O O . THR A 1 101 ? 15.540 19.637 -3.106 1.00 45.69 101 THR A O 1
ATOM 770 N N . ALA A 1 102 ? 14.135 19.307 -1.364 1.00 52.59 102 ALA A N 1
ATOM 771 C CA . ALA A 1 102 ? 14.321 17.862 -1.290 1.00 52.59 102 ALA A CA 1
ATOM 772 C C . ALA A 1 102 ? 13.986 17.229 -2.656 1.00 52.59 102 ALA A C 1
ATOM 774 O O . ALA A 1 102 ? 13.146 17.771 -3.380 1.00 52.59 102 ALA A O 1
ATOM 775 N N . PRO A 1 103 ? 14.663 16.143 -3.067 1.00 51.97 103 PRO A N 1
ATOM 776 C CA . PRO A 1 103 ? 14.411 15.525 -4.359 1.00 51.97 103 PRO A CA 1
ATOM 777 C C . PRO A 1 103 ? 13.013 14.911 -4.363 1.00 51.97 103 PRO A C 1
ATOM 779 O O . PRO A 1 103 ? 12.795 13.800 -3.890 1.00 51.97 103 PRO A O 1
ATOM 782 N N . THR A 1 104 ? 12.064 15.642 -4.926 1.00 51.97 104 THR A N 1
ATOM 783 C CA . THR A 1 104 ? 10.712 15.168 -5.148 1.00 51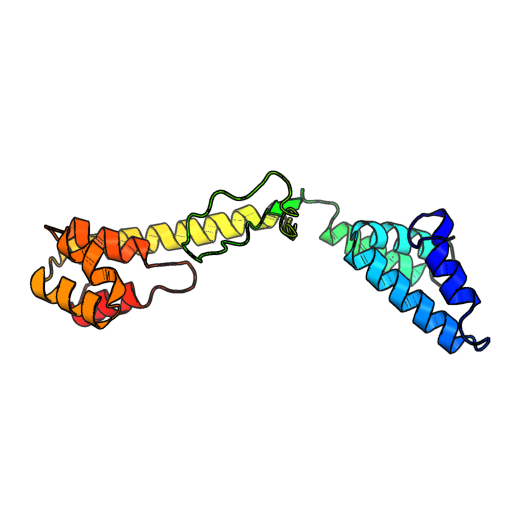.97 104 THR A CA 1
ATOM 784 C C . THR A 1 104 ? 10.742 13.988 -6.117 1.00 51.97 104 THR A C 1
ATOM 786 O O . THR A 1 104 ? 11.132 14.132 -7.280 1.00 51.97 104 THR A O 1
ATOM 789 N N . VAL A 1 105 ? 10.371 12.796 -5.650 1.00 57.19 105 VAL A N 1
ATOM 790 C CA . VAL A 1 105 ? 10.295 11.609 -6.510 1.00 57.19 105 VAL A CA 1
ATOM 791 C C . VAL A 1 105 ? 8.917 11.571 -7.159 1.00 57.19 105 VAL A C 1
ATOM 793 O O . VAL A 1 105 ? 7.932 11.209 -6.521 1.00 5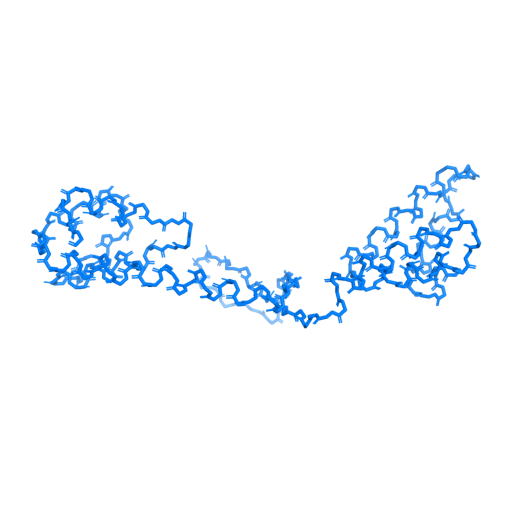7.19 105 VAL A O 1
ATOM 796 N N . GLU A 1 106 ? 8.842 11.923 -8.443 1.00 59.06 106 GLU A N 1
ATOM 797 C CA . GLU A 1 106 ? 7.624 11.741 -9.233 1.00 59.06 106 GLU A CA 1
ATOM 798 C C . GLU A 1 106 ? 7.453 10.258 -9.586 1.00 59.06 106 GLU A C 1
ATOM 800 O O . GLU A 1 106 ? 8.183 9.715 -10.420 1.00 59.06 106 GLU A O 1
ATOM 805 N N . ILE A 1 107 ? 6.469 9.593 -8.973 1.00 65.00 107 ILE A N 1
ATOM 806 C CA . ILE A 1 107 ? 6.083 8.230 -9.359 1.00 65.00 107 ILE A CA 1
ATOM 807 C C . ILE A 1 107 ? 4.858 8.308 -10.279 1.00 65.00 107 ILE A C 1
ATOM 809 O O . ILE A 1 107 ? 3.760 8.617 -9.805 1.00 65.00 107 ILE A O 1
ATOM 813 N N . PRO A 1 108 ? 4.999 8.020 -11.586 1.00 66.31 108 PRO A N 1
ATOM 814 C CA . PRO A 1 108 ? 3.871 8.013 -12.503 1.00 66.31 108 PRO A CA 1
ATOM 815 C C . PRO A 1 108 ? 2.994 6.782 -12.246 1.00 66.31 108 PRO A C 1
ATOM 817 O O . PRO A 1 108 ? 3.377 5.644 -12.528 1.00 66.31 108 PRO A O 1
ATOM 820 N N . VAL A 1 109 ? 1.777 7.007 -11.749 1.00 70.12 109 VAL A N 1
ATOM 821 C CA . VAL A 1 109 ? 0.776 5.952 -11.534 1.00 70.12 109 VAL A CA 1
ATOM 822 C C . VAL A 1 109 ? -0.294 6.033 -12.615 1.00 70.12 109 VAL A C 1
ATOM 824 O O . VAL A 1 109 ? -0.824 7.105 -12.907 1.00 70.12 109 VAL A O 1
ATOM 827 N N . ARG A 1 110 ? -0.658 4.894 -13.216 1.00 72.75 110 ARG A N 1
ATOM 828 C CA . ARG A 1 110 ? -1.733 4.861 -14.220 1.00 72.75 110 ARG A CA 1
ATOM 829 C C . ARG A 1 110 ? -3.066 5.285 -13.621 1.00 72.75 110 ARG A C 1
ATOM 831 O O . ARG A 1 110 ? -3.520 4.704 -12.631 1.00 72.75 110 ARG A O 1
ATOM 838 N N . LYS A 1 111 ? -3.774 6.189 -14.297 1.00 71.44 111 LYS A N 1
ATOM 839 C CA . LYS A 1 111 ? -5.132 6.583 -13.907 1.00 71.44 111 LYS A CA 1
ATOM 840 C C . LYS A 1 111 ? -6.115 5.414 -13.900 1.00 71.44 111 LYS A C 1
ATOM 842 O O . LYS A 1 111 ? -6.961 5.383 -13.011 1.00 71.44 111 LYS A O 1
ATOM 847 N N . SER A 1 112 ? -5.987 4.405 -14.764 1.00 72.81 112 SER A N 1
ATOM 848 C CA . SER A 1 112 ? -6.816 3.187 -14.661 1.00 72.81 112 SER A CA 1
ATOM 849 C C . SER A 1 112 ? -6.705 2.490 -13.300 1.00 72.81 112 SER A C 1
ATOM 851 O O . SER A 1 112 ? -7.710 2.004 -12.779 1.00 72.81 112 SER A O 1
ATOM 853 N N . LYS A 1 113 ? -5.524 2.521 -12.667 1.00 78.31 113 LYS A N 1
ATOM 854 C CA . LYS A 1 113 ? -5.289 1.959 -11.329 1.00 78.31 113 LYS A CA 1
ATOM 855 C C . LYS A 1 113 ? -5.885 2.798 -10.201 1.00 78.31 113 LYS A C 1
ATOM 857 O O . LYS A 1 113 ? -6.187 2.253 -9.144 1.00 78.31 113 LYS A O 1
ATOM 862 N N . SER A 1 114 ? -6.175 4.083 -10.426 1.00 77.19 114 SER A N 1
ATOM 863 C CA . SER A 1 114 ? -6.840 4.938 -9.423 1.00 77.19 114 SER A CA 1
ATOM 864 C C . SER A 1 114 ? -8.196 4.382 -8.969 1.00 77.19 114 SER A C 1
ATOM 866 O O . SER A 1 114 ? -8.559 4.493 -7.794 1.00 77.19 114 SER A O 1
ATOM 868 N N . ARG A 1 115 ? -8.930 3.723 -9.878 1.00 80.25 115 ARG A N 1
ATOM 869 C CA . ARG A 1 115 ? -10.196 3.054 -9.564 1.00 80.25 115 ARG A CA 1
ATOM 870 C C . ARG A 1 115 ? -9.978 1.860 -8.637 1.00 80.25 115 ARG A C 1
ATOM 872 O O . ARG A 1 115 ? -10.748 1.685 -7.698 1.00 80.25 115 ARG A O 1
ATOM 879 N N . GLU A 1 116 ? -8.936 1.069 -8.883 1.00 85.94 116 GLU A N 1
ATOM 880 C CA . GLU A 1 116 ? -8.567 -0.072 -8.037 1.00 85.94 116 GLU A CA 1
ATOM 881 C C . GLU A 1 116 ? -8.176 0.405 -6.631 1.00 85.94 116 GLU A C 1
ATOM 883 O O . GLU A 1 116 ? -8.746 -0.074 -5.651 1.00 85.94 116 GLU A O 1
ATOM 888 N N . PHE A 1 117 ? -7.319 1.427 -6.518 1.00 87.44 117 PHE A N 1
ATOM 889 C CA . PHE A 1 117 ? -6.956 2.022 -5.223 1.00 87.44 117 PHE A CA 1
ATOM 890 C C . PHE A 1 117 ? -8.168 2.572 -4.471 1.00 87.44 117 PHE A C 1
ATOM 892 O O . PHE A 1 117 ? -8.323 2.343 -3.271 1.00 87.44 117 PHE A O 1
ATOM 899 N N . SER A 1 118 ? -9.066 3.259 -5.181 1.00 88.44 118 SER A N 1
ATOM 900 C CA . SER A 1 118 ? -10.309 3.772 -4.598 1.00 88.44 118 SER A CA 1
ATOM 901 C C . SER A 1 118 ? -11.211 2.637 -4.106 1.00 88.44 118 SER A C 1
ATOM 903 O O . SER A 1 118 ? -11.811 2.747 -3.039 1.00 88.44 118 SER A O 1
ATOM 905 N N . SER A 1 119 ? -11.280 1.528 -4.851 1.00 92.50 119 SER A N 1
ATOM 906 C CA . SER A 1 119 ? -12.029 0.329 -4.461 1.00 92.50 119 SER A CA 1
ATOM 907 C C . SER A 1 119 ? -11.458 -0.317 -3.198 1.00 92.50 119 SER A C 1
ATOM 909 O O . SER A 1 119 ? -12.219 -0.662 -2.293 1.00 92.50 119 SER A O 1
ATOM 911 N N . ILE A 1 120 ? -10.130 -0.437 -3.113 1.00 94.19 120 ILE A N 1
ATOM 912 C CA . ILE A 1 120 ? -9.421 -0.977 -1.946 1.00 94.19 120 ILE A CA 1
ATOM 913 C C . ILE A 1 120 ? -9.679 -0.098 -0.716 1.00 94.19 120 ILE A C 1
ATOM 915 O O . ILE A 1 120 ? -10.157 -0.596 0.303 1.00 94.19 120 ILE A O 1
ATOM 919 N N . ARG A 1 121 ? -9.483 1.223 -0.835 1.00 93.12 121 ARG A N 1
ATOM 920 C CA . ARG A 1 121 ? -9.784 2.186 0.239 1.00 93.12 121 ARG A CA 1
ATOM 921 C C . ARG A 1 121 ? -11.240 2.125 0.688 1.00 93.12 121 ARG A C 1
ATOM 923 O O . ARG A 1 121 ? -11.513 2.116 1.883 1.00 93.12 121 ARG A O 1
ATOM 930 N N . ALA A 1 122 ? -12.179 2.054 -0.254 1.00 95.69 122 ALA A N 1
ATOM 931 C CA . ALA A 1 122 ? -13.596 1.928 0.069 1.00 95.69 122 ALA A CA 1
ATOM 932 C C . ALA A 1 122 ? -13.908 0.601 0.779 1.00 95.69 122 ALA A C 1
ATOM 934 O O . ALA A 1 122 ? -14.804 0.553 1.618 1.00 95.69 122 ALA A O 1
ATOM 935 N N . SER A 1 123 ? -13.190 -0.476 0.451 1.00 96.06 123 SER A N 1
ATOM 936 C CA . SER A 1 123 ? -13.338 -1.765 1.127 1.00 96.06 123 SER A CA 1
ATOM 937 C C . SER A 1 123 ? -12.837 -1.718 2.566 1.00 96.06 123 SER A C 1
ATOM 939 O O . SER A 1 123 ? -13.574 -2.142 3.455 1.00 96.06 123 SER A O 1
ATOM 941 N N . LEU A 1 124 ? -11.653 -1.140 2.806 1.00 95.44 124 LEU A N 1
ATOM 942 C CA . LEU A 1 124 ? -11.139 -0.926 4.161 1.00 95.44 124 LEU A CA 1
ATOM 943 C C . LEU A 1 124 ? -12.101 -0.058 4.980 1.00 95.44 124 LEU A C 1
ATOM 945 O O . LEU A 1 124 ? -12.501 -0.452 6.068 1.00 95.44 124 LEU A O 1
ATOM 949 N N . ALA A 1 125 ? -12.556 1.071 4.429 1.00 96.19 125 ALA A N 1
ATOM 950 C CA . ALA A 1 125 ? -13.492 1.956 5.122 1.00 96.19 125 ALA A CA 1
ATOM 951 C C . ALA A 1 125 ? -14.796 1.240 5.517 1.00 96.19 125 ALA A C 1
ATOM 953 O O . ALA A 1 125 ? -15.302 1.432 6.620 1.00 96.19 125 ALA A O 1
ATOM 954 N N . ARG A 1 126 ? -15.337 0.378 4.642 1.00 96.75 126 ARG A N 1
ATOM 955 C CA . ARG A 1 126 ? -16.522 -0.436 4.962 1.00 96.75 126 ARG A CA 1
ATOM 956 C C . ARG A 1 126 ? -16.249 -1.464 6.057 1.00 96.75 126 ARG A C 1
ATOM 958 O O . ARG A 1 126 ? -17.134 -1.688 6.877 1.00 96.75 126 ARG A O 1
ATOM 965 N N . MET A 1 127 ? -15.083 -2.108 6.035 1.00 96.25 127 MET A N 1
ATOM 966 C CA . MET A 1 127 ? -14.676 -3.077 7.054 1.00 96.25 127 MET A CA 1
ATOM 967 C C . MET A 1 127 ? -14.560 -2.392 8.416 1.00 96.25 127 MET A C 1
ATOM 969 O O . MET A 1 127 ? -15.288 -2.769 9.329 1.00 96.25 127 MET A O 1
ATOM 973 N N . ILE A 1 128 ? -13.744 -1.336 8.506 1.00 95.56 128 ILE A N 1
ATOM 974 C CA . ILE A 1 128 ? -13.554 -0.548 9.728 1.00 95.56 128 ILE A CA 1
ATOM 975 C C . ILE A 1 128 ? -14.907 -0.077 10.259 1.00 95.56 128 ILE A C 1
ATOM 977 O O . ILE A 1 128 ? -15.240 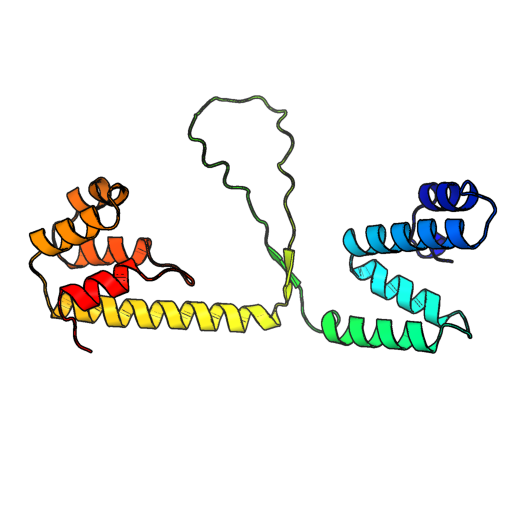-0.369 11.395 1.00 95.56 128 ILE A O 1
ATOM 981 N N . PHE A 1 129 ? -15.757 0.531 9.423 1.00 95.88 129 PHE A N 1
ATOM 982 C CA . PHE A 1 129 ? -17.080 0.992 9.856 1.00 95.88 129 PHE A CA 1
ATOM 983 C C . PHE A 1 129 ? -17.942 -0.119 10.480 1.00 95.88 129 PHE A C 1
ATOM 985 O O . PHE A 1 129 ? -18.595 0.098 11.503 1.00 95.88 129 PHE A O 1
ATOM 992 N N . LYS A 1 130 ? -17.972 -1.310 9.866 1.00 96.25 130 LYS A N 1
ATOM 993 C CA . LYS A 1 130 ? -18.741 -2.447 10.389 1.00 96.25 130 LYS A CA 1
ATOM 994 C C . LYS A 1 130 ? -18.190 -2.922 11.732 1.00 96.25 130 LYS A C 1
ATOM 996 O O . LYS A 1 130 ? -18.971 -3.107 12.661 1.00 96.25 130 LYS A O 1
ATOM 1001 N N . VAL A 1 131 ? -16.872 -3.074 11.834 1.00 95.81 131 VAL A N 1
ATOM 1002 C CA . VAL A 1 131 ? -16.210 -3.548 13.054 1.00 95.81 131 VAL A CA 1
ATOM 1003 C C . VAL A 1 131 ? -16.319 -2.511 14.174 1.00 95.81 131 VAL A C 1
ATOM 1005 O O . VAL A 1 131 ? -16.756 -2.852 15.267 1.00 95.81 131 VAL A O 1
ATOM 1008 N N . SER A 1 132 ? -16.050 -1.232 13.900 1.00 95.56 132 SER A N 1
ATOM 1009 C CA . SER A 1 132 ? -16.259 -0.109 14.826 1.00 95.56 132 SER A CA 1
ATOM 1010 C C . SER A 1 132 ? -17.675 -0.101 15.401 1.00 95.56 132 SER A C 1
ATOM 1012 O O . SER A 1 132 ? -17.880 0.063 16.609 1.00 95.56 132 SER A O 1
ATOM 1014 N N . LYS A 1 133 ? -18.678 -0.328 14.543 1.00 96.19 133 LYS A N 1
ATOM 1015 C CA . LYS A 1 133 ? -20.073 -0.444 14.968 1.00 96.19 133 LYS A CA 1
ATOM 1016 C C . LYS A 1 133 ? -20.288 -1.655 15.882 1.00 96.19 133 LYS A C 1
ATOM 1018 O O . LYS A 1 133 ? -20.945 -1.501 16.909 1.00 96.19 133 LYS A O 1
ATOM 1023 N N . ALA A 1 134 ? -19.734 -2.817 15.538 1.00 96.81 134 ALA A N 1
ATOM 1024 C CA . ALA A 1 134 ? -19.842 -4.032 16.344 1.00 96.81 134 ALA A CA 1
ATOM 1025 C C . ALA A 1 134 ? -19.166 -3.877 17.719 1.00 96.81 134 ALA A C 1
ATOM 1027 O O . ALA A 1 134 ? -19.775 -4.207 18.733 1.00 96.81 134 ALA A O 1
ATOM 1028 N N . ILE A 1 135 ? -17.975 -3.269 17.785 1.00 96.94 135 ILE A N 1
ATOM 1029 C CA . ILE A 1 135 ? -17.284 -2.936 19.045 1.00 96.94 135 ILE A CA 1
ATOM 1030 C C . ILE A 1 135 ? -18.165 -2.022 19.903 1.00 96.94 135 ILE A C 1
ATOM 1032 O O . ILE A 1 135 ? -18.393 -2.288 21.084 1.00 96.94 135 ILE A O 1
ATOM 1036 N N . THR A 1 136 ? -18.717 -0.965 19.300 1.00 95.94 136 THR A N 1
ATOM 1037 C CA . THR A 1 136 ? -19.596 -0.018 20.002 1.00 95.94 136 THR A CA 1
ATOM 1038 C C . THR A 1 136 ? -20.842 -0.714 20.559 1.00 95.94 136 THR A C 1
ATOM 1040 O O . THR A 1 136 ? -21.268 -0.419 21.673 1.00 95.94 136 THR A O 1
ATOM 1043 N N . GLN A 1 137 ? -21.416 -1.664 19.815 1.00 95.56 137 GLN A N 1
ATOM 1044 C CA . GLN A 1 137 ? -22.579 -2.448 20.245 1.00 95.56 137 GLN A CA 1
ATOM 1045 C C . GLN A 1 137 ? -22.245 -3.475 21.329 1.00 95.56 137 GLN A C 1
ATOM 1047 O O . GLN A 1 137 ? -23.011 -3.624 22.280 1.00 95.56 137 GLN A O 1
ATOM 1052 N N . LYS A 1 138 ? -21.103 -4.162 21.206 1.00 95.88 138 LYS A N 1
ATOM 1053 C CA . LYS A 1 138 ? -20.578 -5.090 22.217 1.00 95.88 138 LYS A CA 1
ATOM 1054 C C . LYS A 1 138 ? -20.326 -4.375 23.544 1.00 95.88 138 LYS A C 1
ATOM 1056 O O . LYS A 1 138 ? -20.479 -4.980 24.602 1.00 95.88 138 LYS A O 1
ATOM 1061 N N . SER A 1 139 ? -19.990 -3.089 23.468 1.00 95.81 139 SER A N 1
ATOM 1062 C CA . SER A 1 139 ? -19.758 -2.197 24.596 1.00 95.81 139 SER A CA 1
ATOM 1063 C C . SER A 1 139 ? -18.813 -2.784 25.659 1.00 95.81 139 SER A C 1
ATOM 1065 O O . SER A 1 139 ? -19.226 -2.947 26.814 1.00 95.81 139 SER A O 1
ATOM 1067 N N . PRO A 1 140 ? -17.551 -3.105 25.303 1.00 96.94 140 PRO A N 1
ATOM 1068 C CA . PRO A 1 140 ? -16.569 -3.592 26.265 1.00 96.94 140 PRO A CA 1
ATOM 1069 C C . PRO A 1 140 ? -16.375 -2.641 27.455 1.00 96.94 140 PRO A C 1
ATOM 1071 O O . PRO A 1 140 ? -16.590 -1.430 27.317 1.00 96.94 140 PRO A O 1
ATOM 1074 N N . PRO A 1 141 ? -15.911 -3.141 28.614 1.00 97.81 141 PRO A N 1
ATOM 1075 C CA . PRO A 1 141 ? -15.530 -2.274 29.719 1.00 97.81 141 PRO A CA 1
ATOM 1076 C C . PRO A 1 141 ? -14.465 -1.267 29.267 1.00 97.81 141 PRO A C 1
ATOM 1078 O O . PRO A 1 141 ? -13.381 -1.639 28.821 1.00 97.81 141 PRO A O 1
ATOM 1081 N N . LEU A 1 142 ? -14.770 0.027 29.392 1.00 97.50 142 LEU A N 1
ATOM 1082 C CA . LEU A 1 142 ? -13.925 1.104 28.862 1.00 97.50 142 LEU A CA 1
ATOM 1083 C C . LEU A 1 142 ? -12.491 1.058 29.410 1.00 97.50 142 LEU A C 1
ATOM 1085 O O . LEU A 1 142 ? -11.539 1.338 28.685 1.00 97.50 142 LEU A O 1
ATOM 1089 N N . ILE A 1 143 ? -12.340 0.723 30.693 1.00 97.38 143 ILE A N 1
ATOM 1090 C CA . ILE A 1 143 ? -11.035 0.630 31.357 1.00 97.38 143 ILE A CA 1
ATOM 1091 C C . ILE A 1 143 ? -10.208 -0.506 30.750 1.00 97.38 143 ILE A C 1
ATOM 1093 O O . ILE A 1 143 ? -9.031 -0.303 30.449 1.00 97.38 143 ILE A O 1
ATOM 1097 N N . ASP A 1 144 ? -10.825 -1.662 30.523 1.00 98.06 144 ASP A N 1
ATOM 1098 C CA . ASP A 1 144 ? -10.146 -2.842 29.988 1.00 98.06 144 ASP A CA 1
ATOM 1099 C C . ASP A 1 144 ? -9.767 -2.619 28.522 1.00 98.06 144 ASP A C 1
ATOM 1101 O O . ASP A 1 144 ? -8.624 -2.862 28.140 1.00 98.06 144 ASP A O 1
ATOM 1105 N N . LEU A 1 145 ? -10.669 -2.029 27.727 1.00 98.12 145 LEU A N 1
ATOM 1106 C CA . LEU A 1 145 ? -10.403 -1.660 26.334 1.00 98.12 145 LEU A CA 1
ATOM 1107 C C . LEU A 1 145 ? -9.211 -0.702 26.216 1.00 98.12 145 LEU A C 1
ATOM 1109 O O . LEU A 1 145 ? -8.286 -0.949 25.447 1.00 98.12 145 LEU A O 1
ATOM 1113 N N . LYS A 1 146 ? -9.184 0.369 27.018 1.00 98.12 146 LYS A N 1
ATOM 1114 C CA . LYS A 1 146 ? -8.041 1.294 27.044 1.00 98.12 146 LYS A CA 1
ATOM 1115 C C . LYS A 1 146 ? -6.750 0.608 27.483 1.00 98.12 146 LYS A C 1
ATOM 1117 O O . LYS A 1 146 ? -5.686 0.936 26.960 1.00 98.12 146 LYS A O 1
ATOM 1122 N N . SER A 1 147 ? -6.840 -0.302 28.452 1.00 97.62 147 SER A N 1
ATOM 1123 C CA . SER A 1 147 ? -5.682 -1.021 28.985 1.00 97.62 147 SER A CA 1
ATOM 1124 C C . SER A 1 147 ? -5.076 -1.949 27.937 1.00 97.62 147 SER A C 1
ATOM 1126 O O . SER A 1 147 ? -3.862 -1.913 27.750 1.00 97.62 147 SER A O 1
ATOM 1128 N N . LEU A 1 148 ? -5.907 -2.697 27.202 1.00 98.12 148 LEU A N 1
ATOM 1129 C CA . LEU A 1 148 ? -5.469 -3.537 26.086 1.00 98.12 148 LEU A CA 1
ATOM 1130 C C . LEU A 1 148 ? -4.752 -2.708 25.016 1.00 98.12 148 LEU A C 1
ATOM 1132 O O . LEU A 1 148 ? -3.631 -3.032 24.636 1.00 98.12 148 LEU A O 1
ATOM 1136 N N . ILE A 1 149 ? -5.353 -1.594 24.584 1.00 97.62 149 ILE A N 1
ATOM 1137 C CA . ILE A 1 149 ? -4.762 -0.738 23.545 1.00 97.62 149 ILE A CA 1
ATOM 1138 C C . ILE A 1 149 ? -3.433 -0.130 24.023 1.00 97.62 149 ILE A C 1
ATOM 1140 O O . ILE A 1 149 ? -2.476 -0.087 23.259 1.00 97.62 149 ILE A O 1
ATOM 1144 N N . CYS A 1 150 ? -3.332 0.294 25.290 1.00 96.62 150 CYS A N 1
ATOM 1145 C CA . CYS A 1 150 ? -2.070 0.792 25.853 1.00 96.62 150 CYS A CA 1
ATOM 1146 C C . CYS A 1 150 ? -0.982 -0.289 25.950 1.00 96.62 150 CYS A C 1
ATOM 1148 O O . CYS A 1 150 ? 0.199 0.045 25.870 1.00 96.62 150 CYS A O 1
ATOM 1150 N N . LEU A 1 151 ? -1.360 -1.551 26.185 1.00 96.56 151 LEU A N 1
ATOM 1151 C CA . LEU A 1 151 ? -0.430 -2.684 26.197 1.00 96.56 151 LEU A CA 1
ATOM 1152 C C . LEU A 1 151 ? 0.052 -3.023 24.786 1.00 96.56 151 LEU A C 1
ATOM 1154 O O . LEU A 1 151 ? 1.223 -3.347 24.616 1.00 96.56 151 LEU A O 1
ATOM 1158 N N . PHE A 1 152 ? -0.839 -2.917 23.798 1.00 95.19 152 PHE A N 1
ATOM 1159 C CA . PHE A 1 152 ? -0.515 -3.124 22.391 1.00 95.19 152 PHE A CA 1
ATOM 1160 C C . PHE A 1 152 ? 0.409 -2.019 21.857 1.00 95.19 152 PHE A C 1
ATOM 1162 O O . PHE A 1 152 ? 1.448 -2.303 21.269 1.00 95.19 152 PHE A O 1
ATOM 1169 N N . ASN A 1 153 ? 0.063 -0.752 22.106 1.00 94.75 153 ASN A N 1
ATOM 1170 C CA . ASN A 1 153 ? 0.858 0.403 21.705 1.00 94.75 153 ASN A CA 1
ATOM 1171 C C . ASN A 1 153 ? 0.816 1.502 22.782 1.00 94.75 153 ASN A C 1
ATOM 1173 O O . ASN A 1 153 ? -0.174 2.224 22.952 1.00 94.75 153 ASN A O 1
ATOM 1177 N N . SER A 1 154 ? 1.935 1.666 23.493 1.00 95.69 154 SER A N 1
ATOM 1178 C CA . SER A 1 154 ? 2.059 2.629 24.591 1.00 95.69 154 SER A CA 1
ATOM 1179 C C . SER A 1 154 ? 1.971 4.091 24.154 1.00 95.69 154 SER A C 1
ATOM 1181 O O . SER A 1 154 ? 1.626 4.946 24.975 1.00 95.69 154 SER A O 1
ATOM 1183 N N . ASP A 1 155 ? 2.234 4.391 22.881 1.00 96.62 155 ASP A N 1
ATOM 1184 C CA . ASP A 1 155 ? 2.226 5.761 22.356 1.00 96.62 155 ASP A CA 1
ATOM 1185 C C . ASP A 1 155 ? 0.798 6.330 22.286 1.00 96.62 155 ASP A C 1
ATOM 1187 O O . ASP A 1 155 ? 0.583 7.543 22.341 1.00 96.62 155 ASP A O 1
ATOM 1191 N N . LEU A 1 156 ? -0.211 5.452 22.285 1.00 96.00 156 LEU A N 1
ATOM 1192 C CA . LEU A 1 156 ? -1.628 5.823 22.286 1.00 96.00 156 LEU A CA 1
ATOM 1193 C C . LEU A 1 156 ? -2.133 6.275 23.651 1.00 96.00 156 LEU A C 1
ATOM 1195 O O . LEU A 1 156 ? -3.221 6.845 23.743 1.00 96.00 156 LEU A O 1
ATOM 1199 N N . LYS A 1 157 ? -1.348 6.085 24.717 1.00 96.06 157 LYS A N 1
ATOM 1200 C CA . LYS A 1 157 ? -1.745 6.428 26.088 1.00 96.06 157 LYS A CA 1
ATOM 1201 C C . LYS A 1 157 ? -2.202 7.882 26.226 1.00 96.06 157 LYS A C 1
ATOM 1203 O O . LYS A 1 157 ? -3.161 8.145 26.948 1.00 96.06 157 LYS A O 1
ATOM 1208 N N . GLY A 1 158 ? -1.543 8.810 25.525 1.00 95.75 158 GLY A N 1
ATOM 1209 C CA . GLY A 1 158 ? -1.939 10.221 25.492 1.00 95.75 158 GLY A CA 1
ATOM 1210 C C . GLY A 1 158 ? -3.331 10.416 24.884 1.00 95.75 158 GLY A C 1
ATOM 1211 O O . GLY A 1 158 ? -4.208 10.972 25.538 1.00 95.75 158 GLY A O 1
ATOM 1212 N N . LYS A 1 159 ? -3.560 9.867 23.682 1.00 95.88 159 LYS A N 1
ATOM 1213 C CA . LYS A 1 159 ? -4.853 9.933 22.974 1.00 95.88 159 LYS A CA 1
ATOM 1214 C C . LYS A 1 159 ? -5.984 9.272 23.785 1.00 95.88 159 LYS A C 1
ATOM 1216 O O . LYS A 1 159 ? -7.096 9.788 23.867 1.00 95.88 159 LYS A O 1
ATOM 1221 N N . LEU A 1 160 ? -5.698 8.144 24.438 1.00 96.94 160 LEU A N 1
ATOM 1222 C CA . LEU A 1 160 ? -6.674 7.379 25.224 1.00 96.94 160 LEU A CA 1
ATOM 1223 C C . LEU A 1 160 ? -7.051 8.037 26.557 1.00 96.94 160 LEU A C 1
ATOM 1225 O O . LEU A 1 160 ? -8.137 7.768 27.085 1.00 96.94 160 LEU A O 1
ATOM 1229 N N . ALA A 1 161 ? -6.184 8.884 27.118 1.00 95.12 161 ALA A N 1
ATOM 1230 C CA . ALA A 1 161 ? -6.479 9.616 28.348 1.00 95.12 161 ALA A CA 1
ATOM 1231 C C . ALA A 1 161 ? -7.656 10.590 28.165 1.00 95.12 161 ALA A C 1
ATOM 1233 O O . ALA A 1 161 ? -8.437 10.778 29.095 1.00 95.12 161 ALA A O 1
ATOM 1234 N N . GLU A 1 162 ? -7.816 11.142 26.961 1.00 94.50 162 GLU A N 1
ATOM 1235 C CA . GLU A 1 162 ? -8.872 12.102 26.613 1.00 94.50 162 GLU A CA 1
ATOM 1236 C C . GLU A 1 162 ? -10.209 11.435 26.244 1.00 94.50 162 GLU A C 1
ATOM 1238 O O . GLU A 1 162 ? -11.255 12.085 26.235 1.00 94.50 162 GLU A O 1
ATOM 1243 N N . CYS A 1 163 ? -10.201 10.129 25.964 1.00 97.00 163 CYS A N 1
ATOM 1244 C CA . CYS A 1 163 ? -11.400 9.389 25.580 1.00 97.00 163 CYS A CA 1
ATOM 1245 C C . CYS A 1 163 ? -12.323 9.172 26.791 1.00 97.00 163 CYS A C 1
ATOM 1247 O O . CYS A 1 163 ? -11.884 8.648 27.811 1.00 97.00 163 CYS A O 1
ATOM 1249 N N . ASN A 1 164 ? -13.609 9.504 26.701 1.00 96.25 164 ASN A N 1
ATOM 1250 C CA . ASN A 1 164 ? -14.555 9.346 27.823 1.00 96.25 164 ASN A CA 1
ATOM 1251 C C . ASN A 1 164 ? -15.599 8.247 27.592 1.00 96.25 164 ASN A C 1
ATOM 1253 O O . ASN A 1 164 ? -16.350 7.898 28.499 1.00 96.25 164 ASN A O 1
ATOM 1257 N N . ASP A 1 165 ? -15.632 7.686 26.390 1.00 97.00 165 ASP A N 1
ATOM 1258 C CA . ASP A 1 165 ? -16.603 6.690 25.962 1.00 97.00 165 ASP A CA 1
ATOM 1259 C C . ASP A 1 165 ? -15.970 5.723 24.951 1.00 97.00 165 ASP A C 1
ATOM 1261 O O . ASP A 1 165 ? -14.835 5.903 24.507 1.00 97.00 165 ASP A O 1
ATOM 1265 N N . ILE A 1 166 ? -16.697 4.663 24.602 1.00 97.19 166 ILE A N 1
ATOM 1266 C CA . ILE A 1 166 ? -16.219 3.660 23.642 1.00 97.19 166 ILE A CA 1
ATOM 1267 C C . ILE A 1 166 ? -16.043 4.276 22.252 1.00 97.19 166 ILE A C 1
ATOM 1269 O O . ILE A 1 166 ? -15.072 3.958 21.577 1.00 97.19 166 ILE A O 1
ATOM 1273 N N . SER A 1 167 ? -16.924 5.189 21.838 1.00 96.31 167 SER A N 1
ATOM 1274 C CA . SER A 1 167 ? -16.867 5.827 20.518 1.00 96.31 167 SER A CA 1
ATOM 1275 C C . SER A 1 167 ? -15.564 6.605 20.299 1.00 96.31 167 SER A C 1
ATOM 1277 O O . SER A 1 167 ? -14.952 6.505 19.239 1.00 96.31 167 SER A O 1
ATOM 1279 N N . SER A 1 168 ? -15.110 7.350 21.308 1.00 97.38 168 SER A N 1
ATOM 1280 C CA . SER A 1 168 ? -13.839 8.082 21.276 1.00 97.38 168 SER A CA 1
ATOM 1281 C C . SER A 1 168 ? -12.637 7.140 21.241 1.00 97.38 168 SER A C 1
ATOM 1283 O O . SER A 1 168 ? -11.701 7.390 20.486 1.00 97.38 168 SER A O 1
ATOM 1285 N N . VAL A 1 169 ? -12.685 6.016 21.964 1.00 97.94 169 VAL A N 1
ATOM 1286 C CA . VAL A 1 169 ? -11.635 4.985 21.885 1.00 97.94 169 VAL A CA 1
ATOM 1287 C C . VAL A 1 169 ? -11.615 4.299 20.517 1.00 97.94 169 VAL A C 1
ATOM 1289 O O . VAL A 1 169 ? -10.544 4.107 19.949 1.00 97.94 169 VAL A O 1
ATOM 1292 N N . VAL A 1 170 ? -12.781 3.975 19.954 1.00 97.19 170 VAL A N 1
ATOM 1293 C CA . VAL A 1 170 ? -12.902 3.407 18.604 1.00 97.19 170 VAL A CA 1
ATOM 1294 C C . VAL A 1 170 ? -12.279 4.342 17.573 1.00 97.19 170 VAL A C 1
ATOM 1296 O O . VAL A 1 170 ? -11.528 3.878 16.725 1.00 97.19 170 VAL A O 1
ATOM 1299 N N . HIS A 1 171 ? -12.475 5.656 17.695 1.00 96.38 171 HIS A N 1
ATOM 1300 C CA . HIS A 1 171 ? -11.840 6.612 16.790 1.00 96.38 171 HIS A CA 1
ATOM 1301 C C . HIS A 1 171 ? -10.302 6.603 16.869 1.00 96.38 171 HIS A C 1
ATOM 1303 O O . HIS A 1 171 ? -9.629 6.800 15.857 1.00 96.38 171 HIS A O 1
ATOM 1309 N N . VAL A 1 172 ? -9.732 6.331 18.049 1.00 97.25 172 VAL A N 1
ATOM 1310 C CA . VAL A 1 172 ? -8.283 6.113 18.184 1.00 97.25 172 VAL A CA 1
ATOM 1311 C C . VAL A 1 172 ? -7.864 4.855 17.426 1.00 97.25 172 VAL A C 1
ATOM 1313 O O . VAL A 1 172 ? -6.917 4.926 16.656 1.00 97.25 172 VAL A O 1
ATOM 1316 N N . ILE A 1 173 ? -8.587 3.740 17.578 1.00 95.62 173 ILE A N 1
ATOM 1317 C CA . ILE A 1 173 ? -8.298 2.488 16.853 1.00 95.62 173 ILE A CA 1
ATOM 1318 C C . ILE A 1 173 ? -8.344 2.713 15.334 1.00 95.62 173 ILE A C 1
ATOM 1320 O O . ILE A 1 173 ? -7.442 2.287 14.617 1.00 95.62 173 ILE A O 1
ATOM 1324 N N . GLU A 1 174 ? -9.367 3.417 14.842 1.00 95.12 174 GLU A N 1
ATOM 1325 C CA . GLU A 1 174 ? -9.531 3.741 13.419 1.00 95.12 174 GLU A CA 1
ATOM 1326 C C . GLU A 1 174 ? -8.335 4.512 12.852 1.00 95.12 174 GLU A C 1
ATOM 1328 O O . GLU A 1 174 ? -7.922 4.253 11.724 1.00 95.12 174 GLU A O 1
ATOM 1333 N N . GLY A 1 175 ? -7.783 5.447 13.632 1.00 94.19 175 GLY A N 1
ATOM 1334 C CA . GLY A 1 175 ? -6.635 6.260 13.234 1.00 94.19 175 GLY A CA 1
ATOM 1335 C C . GLY A 1 175 ? -5.312 5.497 13.167 1.00 94.19 175 GLY A C 1
ATOM 1336 O O . GLY A 1 175 ? -4.394 5.954 12.492 1.00 94.19 175 GLY A O 1
ATOM 1337 N N . GLU A 1 176 ? -5.217 4.349 13.835 1.00 94.44 176 GLU A N 1
ATOM 1338 C CA . GLU A 1 176 ? -4.025 3.492 13.825 1.00 94.44 176 GLU A CA 1
ATOM 1339 C C . GLU A 1 176 ? -4.095 2.398 12.749 1.00 94.44 176 GLU A C 1
ATOM 1341 O O . GLU A 1 176 ? -3.086 1.780 12.426 1.00 94.44 176 GLU A O 1
ATOM 1346 N N . CYS A 1 177 ? -5.269 2.171 12.153 1.00 93.50 177 CYS A N 1
ATOM 1347 C CA . CYS A 1 177 ? -5.437 1.186 11.090 1.00 93.50 177 CYS A CA 1
ATOM 1348 C C . CYS A 1 177 ? -5.045 1.756 9.719 1.00 93.50 177 CYS A C 1
ATOM 1350 O O . CYS A 1 177 ? -5.388 2.880 9.347 1.00 93.50 177 CYS A O 1
ATOM 1352 N N . SER A 1 178 ? -4.405 0.927 8.902 1.00 94.31 178 SER A N 1
ATOM 1353 C CA . SER A 1 178 ? -4.013 1.232 7.529 1.00 94.31 178 SER A CA 1
ATOM 1354 C C . SER A 1 178 ? -4.426 0.114 6.566 1.00 94.31 178 SER A C 1
ATOM 1356 O O . SER A 1 178 ? -5.038 -0.882 6.941 1.00 94.31 178 SER A O 1
ATOM 1358 N N . LEU A 1 179 ? -4.111 0.271 5.277 1.00 92.25 179 LEU A N 1
ATOM 1359 C CA . LEU A 1 179 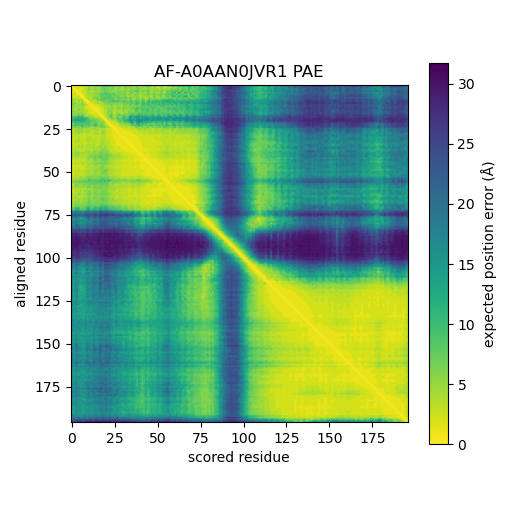? -4.376 -0.772 4.278 1.00 92.25 179 LEU A CA 1
ATOM 1360 C C . LEU A 1 179 ? -3.574 -2.056 4.509 1.00 92.25 179 LEU A C 1
ATOM 1362 O O . LEU A 1 179 ? -3.971 -3.105 4.007 1.00 92.25 179 LEU A O 1
ATOM 1366 N N . THR A 1 180 ? -2.441 -1.958 5.200 1.00 93.25 180 THR A N 1
ATOM 1367 C CA . THR A 1 180 ? -1.498 -3.064 5.408 1.00 93.25 180 THR A CA 1
ATOM 1368 C C . THR A 1 180 ? -1.411 -3.509 6.857 1.00 93.25 180 THR A C 1
ATOM 1370 O O . THR A 1 180 ? -0.777 -4.521 7.123 1.00 93.25 180 THR A O 1
ATOM 1373 N N . ASP A 1 181 ? -2.015 -2.758 7.771 1.00 95.12 181 ASP A N 1
ATOM 1374 C CA . ASP A 1 181 ? -1.945 -3.011 9.201 1.00 95.12 181 ASP A CA 1
ATOM 1375 C C . ASP A 1 181 ? -3.311 -2.744 9.830 1.00 95.12 181 ASP A C 1
ATOM 1377 O O . ASP A 1 181 ? -3.804 -1.616 9.825 1.00 95.12 181 ASP A O 1
ATOM 1381 N N . ILE A 1 182 ? -3.930 -3.811 10.319 1.00 96.50 182 ILE A N 1
ATOM 1382 C CA . ILE A 1 182 ? -5.199 -3.794 11.047 1.00 96.50 182 ILE A CA 1
ATOM 1383 C C . ILE A 1 182 ? -5.079 -4.577 12.363 1.00 96.50 182 ILE A C 1
ATOM 1385 O O . ILE A 1 182 ? -6.094 -4.912 12.969 1.00 96.50 182 ILE A O 1
ATOM 1389 N N . GLU A 1 183 ? -3.855 -4.869 12.813 1.00 96.44 183 GLU A N 1
ATOM 1390 C CA . GLU A 1 183 ? -3.586 -5.822 13.899 1.00 96.44 183 GLU A CA 1
ATOM 1391 C C . GLU A 1 183 ? -4.201 -5.362 15.230 1.00 96.44 183 GLU A C 1
ATOM 1393 O O . GLU A 1 183 ? -4.750 -6.164 15.989 1.00 96.44 183 GLU A O 1
ATOM 1398 N N . LEU A 1 184 ? -4.206 -4.048 15.488 1.00 96.56 184 LEU A N 1
ATOM 1399 C CA . LEU A 1 184 ? -4.879 -3.481 16.660 1.00 96.56 184 LEU A CA 1
ATOM 1400 C C . LEU A 1 184 ? -6.390 -3.763 16.642 1.00 96.56 184 LEU A C 1
ATOM 1402 O O . LEU A 1 184 ? -6.979 -4.076 17.679 1.00 96.56 184 LEU A O 1
ATOM 1406 N N . LEU A 1 185 ? -7.025 -3.643 15.473 1.00 95.81 185 LEU A N 1
ATOM 1407 C CA . LEU A 1 185 ? -8.456 -3.888 15.317 1.00 95.81 185 LEU A CA 1
ATOM 1408 C C . LEU A 1 185 ? -8.779 -5.373 15.520 1.00 95.81 185 LEU A C 1
ATOM 1410 O O . LEU A 1 185 ? -9.747 -5.688 16.208 1.00 95.81 185 LEU A O 1
ATOM 1414 N N . GLU A 1 186 ? -7.953 -6.267 14.971 1.00 96.44 186 GLU A N 1
ATOM 1415 C CA . GLU A 1 186 ? -8.064 -7.721 15.156 1.00 96.44 186 GLU A CA 1
ATOM 1416 C C . GLU A 1 186 ? -7.916 -8.104 16.633 1.00 96.44 186 GLU A C 1
ATOM 1418 O O . GLU A 1 186 ? -8.798 -8.755 17.188 1.00 96.44 186 GLU A O 1
ATOM 1423 N N . THR A 1 187 ? -6.882 -7.589 17.303 1.00 97.31 187 THR A N 1
ATOM 1424 C CA . THR A 1 187 ? -6.624 -7.830 18.732 1.00 97.31 187 THR A CA 1
ATOM 1425 C C . THR A 1 187 ? -7.819 -7.427 19.602 1.00 97.31 187 THR A C 1
ATOM 1427 O O . THR A 1 187 ? -8.223 -8.163 20.500 1.00 97.31 187 THR A O 1
ATOM 1430 N N . VAL A 1 188 ? -8.421 -6.263 19.333 1.00 97.44 188 VAL A N 1
ATOM 1431 C CA . VAL A 1 188 ? -9.607 -5.787 20.065 1.00 97.44 188 VAL A CA 1
ATOM 1432 C C . VAL A 1 188 ? -10.825 -6.673 19.794 1.00 97.44 188 VAL A C 1
ATOM 1434 O O . VAL A 1 188 ? -11.591 -6.964 20.712 1.00 97.44 188 VAL A O 1
ATOM 1437 N N . VAL A 1 189 ? -11.032 -7.096 18.548 1.00 96.75 189 VAL A N 1
ATOM 1438 C CA . VAL A 1 189 ? -12.159 -7.966 18.186 1.00 96.75 189 VAL A CA 1
ATOM 1439 C C . VAL A 1 189 ? -12.051 -9.330 18.864 1.00 96.75 189 VAL A C 1
ATOM 1441 O O . VAL A 1 189 ? -13.053 -9.815 19.391 1.00 96.75 189 VAL A O 1
ATOM 1444 N N . GLU A 1 190 ? -10.856 -9.920 18.876 1.00 97.19 190 GLU A N 1
ATOM 1445 C CA . GLU A 1 190 ? -10.597 -11.229 19.479 1.00 97.19 190 GLU A CA 1
ATOM 1446 C C . GLU A 1 190 ? -10.726 -11.194 21.005 1.00 97.19 190 GLU A C 1
ATOM 1448 O O . GLU A 1 190 ? -11.498 -11.973 21.563 1.00 97.19 190 GLU A O 1
ATOM 1453 N N . GLU A 1 191 ? -10.046 -10.259 21.677 1.00 97.81 191 GLU A N 1
ATOM 1454 C CA . GLU A 1 191 ? -10.030 -10.181 23.147 1.00 97.81 191 GLU A CA 1
ATOM 1455 C C . GLU A 1 1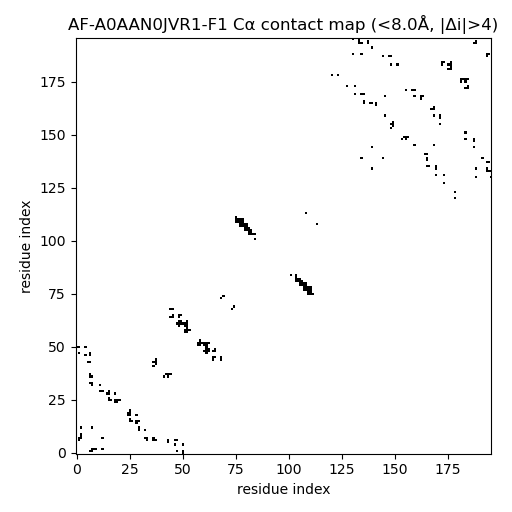91 ? -11.425 -9.921 23.729 1.00 97.81 191 GLU A C 1
ATOM 1457 O O . GLU A 1 191 ? -11.800 -10.471 24.764 1.00 97.81 191 GLU A O 1
ATOM 1462 N N . PHE A 1 192 ? -12.224 -9.086 23.059 1.00 96.88 192 PHE A N 1
ATOM 1463 C CA . PHE A 1 192 ? -13.562 -8.739 23.533 1.00 96.88 192 PHE A CA 1
ATOM 1464 C C . PHE A 1 192 ? -14.673 -9.585 22.919 1.00 96.88 192 PHE A C 1
ATOM 1466 O O . PHE A 1 192 ? -15.845 -9.270 23.146 1.00 96.88 192 PHE A O 1
ATOM 1473 N N . GLU A 1 193 ? -14.336 -10.644 22.177 1.00 95.62 193 GLU A N 1
ATOM 1474 C CA . GLU A 1 193 ? -15.290 -11.546 21.523 1.00 95.62 193 GLU A CA 1
ATOM 1475 C C . GLU A 1 193 ? -16.376 -10.764 20.755 1.00 95.62 193 GLU A C 1
ATOM 1477 O O . GLU A 1 193 ? -17.585 -10.940 20.957 1.00 95.62 193 GLU A O 1
ATOM 1482 N N . VAL A 1 194 ? -15.948 -9.808 19.926 1.00 93.25 194 VAL A N 1
ATOM 1483 C CA . VAL A 1 194 ? -16.855 -8.972 19.130 1.00 93.25 194 VAL A CA 1
ATOM 1484 C C . VAL A 1 194 ? -17.409 -9.813 17.980 1.00 93.25 194 VAL A C 1
ATOM 1486 O O . VAL A 1 194 ? -16.664 -10.297 17.133 1.00 93.25 194 VAL A O 1
ATOM 1489 N N . LEU A 1 195 ? -18.730 -9.987 17.952 1.00 87.06 195 LEU A N 1
ATOM 1490 C CA . LEU A 1 195 ? -19.431 -10.769 16.930 1.00 87.06 195 LEU A CA 1
ATOM 1491 C C . LEU A 1 195 ? -19.977 -9.869 15.809 1.00 87.06 195 LEU A C 1
ATOM 1493 O O . LEU A 1 195 ? -20.211 -8.679 16.031 1.00 87.06 195 LEU A O 1
ATOM 1497 N N . GLU A 1 196 ? -20.180 -10.456 14.622 1.00 63.75 196 GLU A N 1
ATOM 1498 C CA . GLU A 1 196 ? -20.785 -9.801 13.444 1.00 63.75 196 GLU A CA 1
ATOM 1499 C C . GLU A 1 196 ? -22.277 -9.467 13.626 1.00 63.75 196 GLU A C 1
ATOM 1501 O O . GLU A 1 196 ? -23.021 -10.298 14.201 1.00 63.75 196 GLU A O 1
#

Sequence (196 aa):
MLQRESVIRGQVLASVESASPSVPNQREVLLAAIIVAIESKYSSLQTFASVLCKFTGNVKLGTVIQRDYDTQFSTDEFVNIEMEEDSSTGTVTPSSPHTPTAPTVEIPVRKSKSREFSSIRASLARMIFKVSKAITQKSPPLIDLKSLICLFNSDLKGKLAECNDISSVVHVIEGECSLTDIELLETVVEEFEVLE

Mean predicted aligned error: 12.74 Å

Secondary structure (DSSP, 8-state):
-TTTTTSS-HHHHHHHHHS-SSHHHHHHHHHHHHHHHHHH-TTHHHHHHHHHHTSTTTHHHHHHHHHHHHHHHSSSPEEEEEE-------------S-PPPP--EEEEEEHHHHHHHHHHHHHHHHHHHHHHHHHHHH---HHHHHHHHHHH-GGGHHHHHS--SHHHHHHHHHHH--SS--HHHHHHHHHTT---